Protein AF-A0A3S1AMK3-F1 (afdb_monomer)

Mean predicted aligned error: 5.39 Å

Nearest PDB structures (foldseek):
  8qkd-assembly1_A  TM=2.767E-01  e=1.322E+00  synthetic construct
  6w6l-assembly1_4  TM=2.967E-01  e=3.606E+00  Homo sapiens

Solvent-accessible surface area (backbone atoms only — not comparable to full-atom values): 10413 Å² total; per-residue (Å²): 133,90,82,75,78,78,47,74,67,58,44,49,55,50,29,53,52,37,16,52,28,32,11,54,27,31,19,52,40,41,48,51,52,51,53,52,50,46,47,32,76,74,76,47,89,59,92,62,52,60,58,50,52,12,43,50,41,7,44,45,40,16,47,38,46,30,74,60,41,54,81,78,46,81,74,33,70,53,42,26,56,23,26,22,54,12,27,35,50,25,45,59,48,47,53,54,51,51,50,51,47,53,61,76,47,62,90,62,87,52,64,68,61,52,50,51,51,46,34,50,50,19,22,53,36,14,33,46,27,20,47,36,39,29,65,59,38,58,79,79,33,68,77,31,71,55,46,20,60,43,27,13,55,20,28,16,54,24,41,51,42,45,51,58,37,54,74,73,46,63,94,53,99,42,73,64,36,53,51,44,41,43,51,27,15,34,50,22,13,36,51,28,15,46,51,44,21,51,50,50,47,49,42,58,50,58,49,61,75,78,111

Structure (mmCIF, N/CA/C/O backbone):
data_AF-A0A3S1AMK3-F1
#
_entry.id   AF-A0A3S1AMK3-F1
#
loop_
_atom_site.group_PDB
_atom_site.id
_atom_site.type_symbol
_atom_site.label_atom_id
_atom_site.label_alt_id
_atom_site.label_comp_id
_atom_site.label_asym_id
_atom_site.label_entity_id
_atom_site.label_seq_id
_atom_site.pdbx_PDB_ins_code
_atom_site.Cartn_x
_atom_site.Cartn_y
_atom_site.Cartn_z
_atom_site.occupancy
_atom_site.B_iso_or_equiv
_atom_site.auth_seq_id
_atom_site.auth_comp_id
_atom_site.auth_asym_id
_atom_site.auth_atom_id
_atom_site.pdbx_PDB_model_num
ATOM 1 N N . MET A 1 1 ? -18.281 -9.138 28.492 1.00 40.88 1 MET A N 1
ATOM 2 C CA . MET A 1 1 ? -16.824 -8.992 28.229 1.00 40.88 1 MET A CA 1
ATOM 3 C C . MET A 1 1 ? -16.406 -7.535 28.431 1.00 40.88 1 MET A C 1
ATOM 5 O O . MET A 1 1 ? -16.869 -6.678 27.689 1.00 40.88 1 MET A O 1
ATOM 9 N N . LYS A 1 2 ? -15.577 -7.232 29.445 1.00 38.22 2 LYS A N 1
ATOM 10 C CA . LYS A 1 2 ? -15.099 -5.865 29.751 1.00 38.22 2 LYS A CA 1
ATOM 11 C C . LYS A 1 2 ? -14.175 -5.353 28.632 1.00 38.22 2 LYS A C 1
ATOM 13 O O . LYS A 1 2 ? -13.071 -5.864 28.450 1.00 38.22 2 LYS A O 1
ATOM 18 N N . ARG A 1 3 ? -14.628 -4.347 27.876 1.00 45.88 3 ARG A N 1
ATOM 19 C CA . ARG A 1 3 ? -13.884 -3.718 26.771 1.00 45.88 3 ARG A CA 1
ATOM 20 C C . ARG A 1 3 ? -12.810 -2.773 27.334 1.00 45.88 3 ARG A C 1
ATOM 22 O O . ARG A 1 3 ? -13.119 -1.678 27.785 1.00 45.88 3 ARG A O 1
ATOM 29 N N . ARG A 1 4 ? -11.536 -3.189 27.324 1.00 47.41 4 ARG A N 1
ATOM 30 C CA . ARG A 1 4 ? -10.397 -2.341 27.740 1.00 47.41 4 ARG A CA 1
ATOM 31 C C . ARG A 1 4 ? -10.242 -1.122 26.804 1.00 47.41 4 ARG A C 1
ATOM 33 O O . ARG A 1 4 ? -10.181 -1.279 25.574 1.00 47.41 4 ARG A O 1
ATOM 40 N N . ARG A 1 5 ? -10.124 0.082 27.391 1.00 54.53 5 ARG A N 1
ATOM 41 C CA . ARG A 1 5 ? -9.583 1.299 26.742 1.00 54.53 5 ARG A CA 1
ATOM 42 C C . ARG A 1 5 ? -8.260 0.930 26.058 1.00 54.53 5 ARG A C 1
ATOM 44 O O . ARG A 1 5 ? -7.451 0.209 26.641 1.00 54.53 5 ARG A O 1
ATOM 51 N N . ILE A 1 6 ? -8.043 1.371 24.818 1.00 60.44 6 ILE A N 1
ATOM 52 C CA . ILE A 1 6 ? -6.736 1.192 24.165 1.00 60.44 6 ILE A CA 1
ATOM 53 C C . ILE A 1 6 ? -5.771 2.108 24.919 1.00 60.44 6 ILE A C 1
ATOM 55 O O . ILE A 1 6 ? -5.876 3.326 24.809 1.00 60.44 6 ILE A O 1
ATOM 59 N N . SER A 1 7 ? -4.884 1.536 25.733 1.00 70.50 7 SER A N 1
ATOM 60 C CA . SER A 1 7 ? -3.790 2.292 26.342 1.00 70.50 7 SER A CA 1
ATOM 61 C C . SER A 1 7 ? -2.885 2.871 25.250 1.00 70.50 7 SER A C 1
ATOM 63 O O . SER A 1 7 ? -2.865 2.374 24.118 1.00 70.50 7 SER A O 1
ATOM 65 N N . HIS A 1 8 ? -2.110 3.908 25.573 1.00 66.38 8 HIS A N 1
ATOM 66 C CA . HIS A 1 8 ? -1.117 4.458 24.641 1.00 66.38 8 HIS A CA 1
ATOM 67 C C . HIS A 1 8 ? -0.202 3.359 24.073 1.00 66.38 8 HIS A C 1
ATOM 69 O O . HIS A 1 8 ? -0.045 3.269 22.859 1.00 66.38 8 HIS A O 1
ATOM 75 N N . TRP A 1 9 ? 0.245 2.432 24.923 1.00 67.94 9 TRP A N 1
ATOM 76 C CA . TRP A 1 9 ? 1.028 1.253 24.542 1.00 67.94 9 TRP A CA 1
ATOM 77 C C . TRP A 1 9 ? 0.342 0.350 23.508 1.00 67.94 9 TRP A C 1
ATOM 79 O O . TRP A 1 9 ? 0.949 -0.029 22.513 1.00 67.94 9 TRP A O 1
ATOM 89 N N . ASN A 1 10 ? -0.952 0.067 23.671 1.00 84.31 10 ASN A N 1
ATOM 90 C CA . ASN A 1 10 ? -1.692 -0.752 22.704 1.00 84.31 10 ASN A CA 1
ATOM 91 C C . ASN A 1 10 ? -1.909 -0.038 21.360 1.00 84.31 10 ASN A C 1
ATOM 93 O O . ASN A 1 10 ? -2.110 -0.704 20.346 1.00 84.31 10 ASN A O 1
ATOM 97 N N . SER A 1 11 ? -1.894 1.298 21.353 1.00 88.00 11 SER A N 1
ATOM 98 C CA . SER A 1 11 ? -2.007 2.100 20.128 1.00 88.00 11 SER A CA 1
ATOM 99 C C . SER A 1 11 ? -0.710 2.062 19.322 1.00 88.00 11 SER A C 1
ATOM 101 O O . SER A 1 11 ? -0.762 1.895 18.109 1.00 88.00 11 SER A O 1
ATOM 103 N N . LEU A 1 12 ? 0.434 2.176 20.004 1.00 89.25 12 LEU A N 1
ATOM 104 C CA . LEU A 1 12 ? 1.756 2.109 19.379 1.00 89.25 12 LEU A CA 1
ATOM 105 C C . LEU A 1 12 ? 2.024 0.719 18.799 1.00 89.25 12 LEU A C 1
ATOM 107 O O . LEU A 1 12 ? 2.337 0.609 17.623 1.00 89.25 12 LEU A O 1
ATOM 111 N N . ILE A 1 13 ? 1.756 -0.344 19.563 1.00 92.44 13 ILE A N 1
ATOM 112 C CA . ILE A 1 13 ? 1.922 -1.727 19.082 1.00 92.44 13 ILE A CA 1
ATOM 113 C C . ILE A 1 13 ? 1.028 -2.014 17.866 1.00 92.44 13 ILE A C 1
ATOM 115 O O . ILE A 1 13 ? 1.421 -2.741 16.956 1.00 92.44 13 ILE A O 1
ATOM 119 N N . LEU A 1 14 ? -0.198 -1.476 17.849 1.00 93.50 14 LEU A N 1
ATOM 120 C CA . LEU A 1 14 ? -1.087 -1.595 16.693 1.00 93.50 14 LEU A CA 1
ATOM 121 C C . LEU A 1 14 ? -0.493 -0.886 15.472 1.00 93.50 14 LEU A C 1
ATOM 123 O O . LEU A 1 14 ? -0.446 -1.478 14.396 1.00 93.50 14 LEU A O 1
ATOM 127 N N . TRP A 1 15 ? -0.039 0.353 15.651 1.00 96.19 15 TRP A N 1
ATOM 128 C CA . TRP A 1 15 ? 0.575 1.139 14.589 1.00 96.19 15 TRP A CA 1
ATOM 129 C C . TRP A 1 15 ? 1.817 0.446 14.019 1.00 96.19 15 TRP A C 1
ATOM 131 O O . TRP A 1 15 ? 1.866 0.192 12.822 1.00 96.19 15 TRP A O 1
ATOM 141 N N . GLU A 1 16 ? 2.761 0.035 14.866 1.00 96.50 16 GLU A N 1
ATOM 142 C CA . GLU A 1 16 ? 3.989 -0.655 14.450 1.00 96.50 16 GLU A CA 1
ATOM 143 C C . GLU A 1 16 ? 3.689 -1.940 13.677 1.00 96.50 16 GLU A C 1
ATOM 145 O O . GLU A 1 16 ? 4.249 -2.175 12.608 1.00 96.50 16 GLU A O 1
ATOM 150 N N . ARG A 1 17 ? 2.759 -2.768 14.170 1.00 96.94 17 ARG A N 1
ATOM 151 C CA . ARG A 1 17 ? 2.359 -4.002 13.476 1.00 96.94 17 ARG A CA 1
ATOM 152 C C . ARG A 1 17 ? 1.717 -3.724 12.128 1.00 96.94 17 ARG A C 1
ATOM 154 O O . ARG A 1 17 ? 1.924 -4.495 11.196 1.00 96.94 17 ARG A O 1
ATOM 161 N N . TRP A 1 18 ? 0.931 -2.657 12.032 1.00 97.38 18 TRP A N 1
ATOM 162 C CA . TRP A 1 18 ? 0.303 -2.244 10.785 1.00 97.38 18 TRP A CA 1
ATOM 163 C C . TRP A 1 18 ? 1.335 -1.760 9.762 1.00 97.38 18 TRP A C 1
ATOM 165 O O . TRP A 1 18 ? 1.283 -2.170 8.600 1.00 97.38 18 TRP A O 1
ATOM 175 N N . VAL A 1 19 ? 2.300 -0.950 10.205 1.00 98.31 19 VAL A N 1
ATOM 176 C CA . VAL A 1 19 ? 3.435 -0.497 9.391 1.00 98.31 19 VAL A CA 1
ATOM 177 C C . VAL A 1 19 ? 4.224 -1.701 8.894 1.00 98.31 19 VAL A C 1
ATOM 179 O O . VAL A 1 19 ? 4.347 -1.874 7.689 1.00 98.31 19 VAL A O 1
ATOM 182 N N . LEU A 1 20 ? 4.664 -2.585 9.794 1.00 97.75 20 LEU A N 1
ATOM 183 C CA . LEU A 1 20 ? 5.444 -3.774 9.439 1.00 97.75 20 LEU A CA 1
ATOM 184 C C . LEU A 1 20 ? 4.703 -4.686 8.457 1.00 97.75 20 LEU A C 1
ATOM 186 O O . LEU A 1 20 ? 5.285 -5.115 7.464 1.00 97.75 20 LEU A O 1
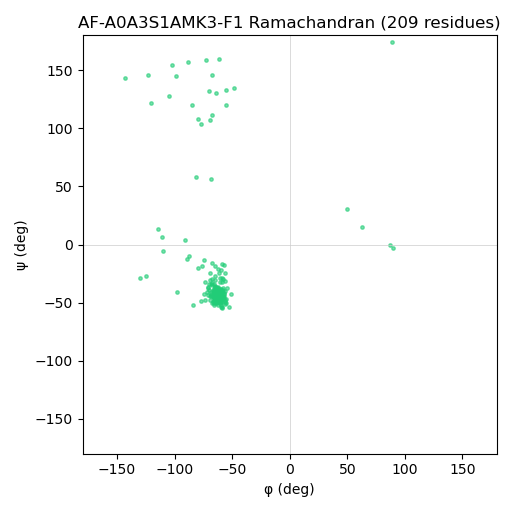ATOM 190 N N . ALA A 1 21 ? 3.418 -4.955 8.699 1.00 97.56 21 ALA A N 1
ATOM 191 C CA . ALA A 1 21 ? 2.604 -5.761 7.793 1.00 97.56 21 ALA A CA 1
ATOM 192 C C . ALA A 1 21 ? 2.525 -5.135 6.391 1.00 97.56 21 ALA A C 1
ATOM 194 O O . ALA A 1 21 ? 2.692 -5.831 5.391 1.00 97.56 21 ALA A O 1
ATOM 195 N N . THR A 1 22 ? 2.321 -3.817 6.318 1.00 98.12 22 THR A N 1
ATOM 196 C CA . THR A 1 22 ? 2.230 -3.084 5.048 1.00 98.12 22 THR A CA 1
ATOM 197 C C . THR A 1 22 ? 3.585 -3.010 4.337 1.00 98.12 22 THR A C 1
ATOM 199 O O . THR A 1 22 ? 3.643 -3.195 3.122 1.00 98.12 22 THR A O 1
ATOM 202 N N . SER A 1 23 ? 4.684 -2.816 5.072 1.00 98.00 23 SER A N 1
ATOM 203 C CA . SER A 1 23 ? 6.058 -2.837 4.553 1.00 98.00 23 SER A CA 1
ATOM 204 C C . SER A 1 23 ? 6.433 -4.185 3.953 1.00 98.00 23 SER A C 1
ATOM 206 O O . SER A 1 23 ? 6.933 -4.225 2.833 1.00 98.00 23 SER A O 1
ATOM 208 N N . ILE A 1 24 ? 6.159 -5.287 4.658 1.00 97.88 24 ILE A N 1
ATOM 209 C CA . ILE A 1 24 ? 6.459 -6.640 4.168 1.00 97.88 24 ILE A CA 1
ATOM 210 C C . ILE A 1 24 ? 5.645 -6.936 2.907 1.00 97.88 24 ILE A C 1
ATOM 212 O O . ILE A 1 24 ? 6.207 -7.381 1.909 1.00 97.88 24 ILE A O 1
ATOM 216 N N . ALA A 1 25 ? 4.343 -6.637 2.924 1.00 97.75 25 ALA A N 1
ATOM 217 C CA . ALA A 1 25 ? 3.489 -6.823 1.756 1.00 97.75 25 ALA A CA 1
ATOM 218 C C . ALA A 1 25 ? 3.974 -6.007 0.549 1.00 97.75 25 ALA A C 1
ATOM 220 O O . ALA A 1 25 ? 4.074 -6.539 -0.552 1.00 97.75 25 ALA A O 1
ATOM 221 N N . SER A 1 26 ? 4.325 -4.737 0.759 1.00 97.19 26 SER A N 1
ATOM 222 C CA . SER A 1 26 ? 4.797 -3.850 -0.313 1.00 97.19 26 SER A CA 1
ATOM 223 C C . SER A 1 26 ? 6.143 -4.295 -0.881 1.00 97.19 26 SER A C 1
ATOM 225 O O . SER A 1 26 ? 6.332 -4.263 -2.093 1.00 97.19 26 SER A O 1
ATOM 227 N N . LEU A 1 27 ? 7.059 -4.770 -0.031 1.00 97.06 27 LEU A N 1
ATOM 228 C CA . LEU A 1 27 ? 8.322 -5.367 -0.465 1.00 97.06 27 LEU A CA 1
ATOM 229 C C . LEU A 1 27 ? 8.076 -6.585 -1.358 1.00 97.06 27 LEU A C 1
ATOM 231 O O . LEU A 1 27 ? 8.642 -6.663 -2.446 1.00 97.06 27 LEU A O 1
ATOM 235 N N . MET A 1 28 ? 7.219 -7.513 -0.925 1.00 97.50 28 MET A N 1
ATOM 236 C CA . MET A 1 28 ? 6.887 -8.707 -1.708 1.00 97.50 28 MET A CA 1
ATOM 237 C C . MET A 1 28 ? 6.233 -8.340 -3.042 1.00 97.50 28 MET A C 1
ATOM 239 O O . MET A 1 28 ? 6.631 -8.860 -4.082 1.00 97.50 28 MET A O 1
ATOM 243 N N . ASN A 1 29 ? 5.276 -7.412 -3.025 1.00 96.50 29 ASN A N 1
ATOM 244 C CA . ASN A 1 29 ? 4.576 -6.967 -4.225 1.00 96.50 29 ASN A CA 1
ATOM 245 C C . ASN A 1 29 ? 5.523 -6.282 -5.214 1.00 96.50 29 ASN A C 1
ATOM 247 O O . ASN A 1 29 ? 5.500 -6.632 -6.391 1.00 96.50 29 ASN A O 1
ATOM 251 N N . LEU A 1 30 ? 6.411 -5.388 -4.763 1.00 94.62 30 LEU A N 1
ATOM 252 C CA . LEU A 1 30 ? 7.400 -4.786 -5.662 1.00 94.62 30 LEU A CA 1
ATOM 253 C C . LEU A 1 30 ? 8.399 -5.809 -6.197 1.00 94.62 30 LEU A C 1
ATOM 255 O O . LEU A 1 30 ? 8.735 -5.744 -7.373 1.00 94.62 30 LEU A O 1
ATOM 259 N N . ALA A 1 31 ? 8.837 -6.779 -5.393 1.00 95.00 31 ALA A N 1
ATOM 260 C CA . ALA A 1 31 ? 9.696 -7.849 -5.892 1.00 95.00 31 ALA A CA 1
ATOM 261 C C . ALA A 1 31 ? 9.011 -8.642 -7.020 1.00 95.00 31 ALA A C 1
ATOM 263 O O . ALA A 1 31 ? 9.627 -8.892 -8.057 1.00 95.00 31 ALA A O 1
ATOM 264 N N . ILE A 1 32 ? 7.726 -8.978 -6.855 1.00 95.25 32 ILE A N 1
ATOM 265 C CA . ILE A 1 32 ? 6.923 -9.655 -7.882 1.00 95.25 32 ILE A CA 1
ATOM 266 C C . ILE A 1 32 ? 6.798 -8.778 -9.133 1.00 95.25 32 ILE A C 1
ATOM 268 O O . ILE A 1 32 ? 7.076 -9.254 -10.231 1.00 95.25 32 ILE A O 1
ATOM 272 N N . VAL A 1 33 ? 6.428 -7.503 -8.979 1.00 93.06 33 VAL A N 1
ATOM 273 C CA . VAL A 1 33 ? 6.284 -6.555 -10.097 1.00 93.06 33 VAL A CA 1
ATOM 274 C C . VAL A 1 33 ? 7.598 -6.402 -10.863 1.00 93.06 33 VAL A C 1
ATOM 276 O O . VAL A 1 33 ? 7.584 -6.471 -12.089 1.00 93.06 33 VAL A O 1
ATOM 279 N N . THR A 1 34 ? 8.735 -6.273 -10.175 1.00 92.25 34 THR A N 1
ATOM 280 C CA . THR A 1 34 ? 10.057 -6.171 -10.811 1.00 92.25 34 THR A CA 1
ATOM 281 C C . THR A 1 34 ? 10.405 -7.435 -11.593 1.00 92.25 34 THR A C 1
ATOM 283 O O . THR A 1 34 ? 10.822 -7.346 -12.746 1.00 92.25 34 THR A O 1
ATOM 286 N N . VAL A 1 35 ? 10.209 -8.625 -11.013 1.00 93.19 35 VAL A N 1
ATOM 287 C CA . VAL A 1 35 ? 10.486 -9.895 -11.709 1.00 93.19 35 VAL A CA 1
ATOM 288 C C . VAL A 1 35 ? 9.597 -10.042 -12.942 1.00 93.19 35 VAL A C 1
ATOM 290 O O . VAL A 1 35 ? 10.095 -10.354 -14.022 1.00 93.19 35 VAL A O 1
ATOM 293 N N . VAL A 1 36 ? 8.298 -9.776 -12.805 1.00 92.31 36 VAL A N 1
ATOM 294 C CA . VAL A 1 36 ? 7.338 -9.835 -13.913 1.00 92.31 36 VAL A CA 1
ATOM 295 C C . VAL A 1 36 ? 7.687 -8.814 -15.000 1.00 92.31 36 VAL A C 1
ATOM 297 O O . VAL A 1 36 ? 7.652 -9.158 -16.179 1.00 92.31 36 VAL A O 1
ATOM 300 N N . GLY A 1 37 ? 8.099 -7.601 -14.625 1.00 89.88 37 GLY A N 1
ATOM 301 C CA . GLY A 1 37 ? 8.564 -6.571 -15.556 1.00 89.88 37 GLY A CA 1
ATOM 302 C C . GLY A 1 37 ? 9.788 -7.009 -16.364 1.00 89.88 37 GLY A C 1
ATOM 303 O O . GLY A 1 37 ? 9.789 -6.881 -17.586 1.00 89.88 37 GLY A O 1
ATOM 304 N N . ILE A 1 38 ? 10.786 -7.614 -15.709 1.00 90.12 38 ILE A N 1
ATOM 305 C CA . ILE A 1 38 ? 11.985 -8.157 -16.375 1.00 90.12 38 ILE A CA 1
ATOM 306 C C . ILE A 1 38 ? 11.633 -9.325 -17.307 1.00 90.12 38 ILE A C 1
ATOM 308 O O . ILE A 1 38 ? 12.252 -9.493 -18.355 1.00 90.12 38 ILE A O 1
ATOM 312 N N . VAL A 1 39 ? 10.664 -10.165 -16.940 1.00 91.81 39 VAL A N 1
ATOM 313 C CA . VAL A 1 39 ? 10.201 -11.245 -17.822 1.00 91.81 39 VAL A CA 1
ATOM 314 C C . VAL A 1 39 ? 9.517 -10.654 -19.053 1.00 91.81 39 VAL A C 1
ATOM 316 O O . VAL A 1 39 ? 9.901 -10.999 -20.170 1.00 91.81 39 VAL A O 1
ATOM 319 N N . ILE A 1 40 ? 8.576 -9.719 -18.869 1.00 90.69 40 ILE A N 1
ATOM 320 C CA . ILE A 1 40 ? 7.875 -9.045 -19.973 1.00 90.69 40 ILE A CA 1
ATOM 321 C C . ILE A 1 40 ? 8.860 -8.359 -20.922 1.00 90.69 40 ILE A C 1
ATOM 323 O O . ILE A 1 40 ? 8.693 -8.469 -22.135 1.00 90.69 40 ILE A O 1
ATOM 327 N N . SER A 1 41 ? 9.900 -7.690 -20.413 1.00 88.62 41 SER A N 1
ATOM 328 C CA . SER A 1 41 ? 10.875 -7.002 -21.271 1.00 88.62 41 SER A CA 1
ATOM 329 C C . SER A 1 41 ? 11.687 -7.954 -22.159 1.00 88.62 41 SER A C 1
ATOM 331 O O . SER A 1 41 ? 12.245 -7.522 -23.164 1.00 88.62 41 SER A O 1
ATOM 333 N N . ARG A 1 42 ? 11.723 -9.254 -21.831 1.00 90.25 42 ARG A N 1
ATOM 334 C CA . ARG A 1 42 ? 12.438 -10.291 -22.594 1.00 90.25 42 ARG A CA 1
ATOM 335 C C . ARG A 1 42 ? 11.545 -11.081 -23.540 1.00 90.25 42 ARG A C 1
ATOM 337 O O . ARG A 1 42 ? 11.985 -11.412 -24.635 1.00 90.25 42 ARG A O 1
ATOM 344 N N . VAL A 1 43 ? 10.336 -11.437 -23.104 1.00 92.06 43 VAL A N 1
ATOM 345 C CA . VAL A 1 43 ? 9.447 -12.352 -23.852 1.00 92.06 43 VAL A CA 1
ATOM 346 C C . VAL A 1 43 ? 8.217 -11.664 -24.445 1.00 92.06 43 VAL A C 1
ATOM 348 O O . VAL A 1 43 ? 7.468 -12.291 -25.189 1.00 92.06 43 VAL A O 1
ATOM 351 N N . GLY A 1 44 ? 8.009 -10.380 -24.144 1.00 89.12 44 GLY A N 1
ATOM 352 C CA . GLY A 1 44 ? 6.826 -9.621 -24.534 1.00 89.12 44 GLY A CA 1
ATOM 353 C C . GLY A 1 44 ? 5.685 -9.712 -23.517 1.00 89.12 44 GLY A C 1
ATOM 354 O O . GLY A 1 44 ? 5.746 -10.426 -22.514 1.00 89.12 44 GLY A O 1
ATOM 355 N N . TYR A 1 45 ? 4.627 -8.939 -23.766 1.00 88.19 45 TYR A N 1
ATOM 356 C CA . TYR A 1 45 ? 3.447 -8.901 -22.904 1.00 88.19 45 TYR A CA 1
ATOM 357 C C . TYR A 1 45 ? 2.644 -10.204 -22.985 1.00 88.19 45 TYR A C 1
ATOM 359 O O . TYR A 1 45 ? 2.296 -10.665 -24.071 1.00 88.19 45 TYR A O 1
ATOM 367 N N . ILE A 1 46 ? 2.282 -10.746 -21.820 1.00 88.81 46 ILE A N 1
ATOM 368 C CA . ILE A 1 46 ? 1.419 -11.923 -21.694 1.00 88.81 46 ILE A CA 1
ATOM 369 C C . ILE A 1 46 ? 0.031 -11.469 -21.238 1.00 88.81 46 ILE A C 1
ATOM 371 O O . ILE A 1 46 ? -0.109 -10.760 -20.231 1.00 88.81 46 ILE A O 1
ATOM 375 N N . GLN A 1 47 ? -1.007 -11.892 -21.963 1.00 88.69 47 GLN A N 1
ATOM 376 C CA . GLN A 1 47 ? -2.393 -11.576 -21.623 1.00 88.69 47 GLN A CA 1
ATOM 377 C C . GLN A 1 47 ? -2.716 -12.022 -20.188 1.00 88.69 47 GLN A C 1
ATOM 379 O O . GLN A 1 47 ? -2.397 -13.134 -19.778 1.00 88.69 47 GLN A O 1
ATOM 384 N N . GLY A 1 48 ? -3.347 -11.136 -19.414 1.00 87.00 48 GLY A N 1
ATOM 385 C CA . GLY A 1 48 ? -3.717 -11.402 -18.020 1.00 87.00 48 GLY A CA 1
ATOM 386 C C . GLY A 1 48 ? -2.657 -11.028 -16.980 1.00 87.00 48 GLY A C 1
ATOM 387 O O . GLY A 1 48 ? -2.948 -11.099 -15.787 1.00 87.00 48 GLY A O 1
ATOM 388 N N . THR A 1 49 ? -1.472 -10.550 -17.382 1.00 89.25 49 THR A N 1
ATOM 389 C CA . THR A 1 49 ? -0.409 -10.186 -16.423 1.00 89.25 49 THR A CA 1
ATOM 390 C C . THR A 1 49 ? -0.862 -9.140 -15.399 1.00 89.25 49 THR A C 1
ATOM 392 O O . THR A 1 49 ? -0.616 -9.296 -14.208 1.00 89.25 49 THR A O 1
ATOM 395 N N . PHE A 1 50 ? -1.592 -8.106 -15.821 1.00 86.50 50 PHE A N 1
ATOM 396 C CA . PHE A 1 50 ? -2.084 -7.076 -14.897 1.00 86.50 50 PHE A CA 1
ATOM 397 C C . PHE A 1 50 ? -3.155 -7.593 -13.936 1.00 86.50 50 PHE A C 1
ATOM 399 O O . PHE A 1 50 ? -3.188 -7.194 -12.775 1.00 86.50 50 PHE A O 1
ATOM 406 N N . THR A 1 51 ? -3.995 -8.525 -14.390 1.00 91.62 51 THR A N 1
ATOM 407 C CA . THR A 1 51 ? -4.968 -9.202 -13.528 1.00 91.62 51 THR A CA 1
ATOM 408 C C . THR A 1 51 ? -4.256 -10.039 -12.471 1.00 91.62 51 THR A C 1
ATOM 410 O O . THR A 1 51 ? -4.636 -9.995 -11.305 1.00 91.62 51 THR A O 1
ATOM 413 N N . LEU A 1 52 ? -3.191 -10.749 -12.856 1.00 92.56 52 LEU A N 1
ATOM 414 C CA . LEU A 1 52 ? -2.361 -11.507 -11.925 1.00 92.56 52 LEU A CA 1
ATOM 415 C C . LEU A 1 52 ? -1.679 -10.587 -10.904 1.00 92.56 52 LEU A C 1
ATOM 417 O O . LEU A 1 52 ? -1.760 -10.859 -9.710 1.00 92.56 52 LEU A O 1
ATOM 421 N N . LEU A 1 53 ? -1.050 -9.495 -11.351 1.00 93.62 53 LEU A N 1
ATOM 422 C CA . LEU A 1 53 ? -0.380 -8.538 -10.464 1.00 93.62 53 LEU A CA 1
ATOM 423 C C . LEU A 1 53 ? -1.355 -7.905 -9.468 1.00 93.62 53 LEU A C 1
ATOM 425 O O . LEU A 1 53 ? -1.075 -7.914 -8.273 1.00 93.62 53 LEU A O 1
ATOM 429 N N . GLY A 1 54 ? -2.528 -7.456 -9.922 1.00 94.00 54 GLY A N 1
ATOM 430 C CA . GLY A 1 54 ? -3.544 -6.905 -9.022 1.00 94.00 54 GLY A CA 1
ATOM 431 C C . GLY A 1 54 ? -4.153 -7.929 -8.074 1.00 94.00 54 GLY A C 1
ATOM 432 O O . GLY A 1 54 ? -4.418 -7.618 -6.913 1.00 94.00 54 GLY A O 1
ATOM 433 N N . ALA A 1 55 ? -4.321 -9.177 -8.514 1.00 96.44 55 ALA A N 1
ATOM 434 C CA . ALA A 1 55 ? -4.779 -10.238 -7.627 1.00 96.44 55 ALA A CA 1
ATOM 435 C C . ALA A 1 55 ? -3.753 -10.533 -6.523 1.00 96.44 55 ALA A C 1
ATOM 437 O O . ALA A 1 55 ? -4.109 -10.585 -5.344 1.00 96.44 55 ALA A O 1
ATOM 438 N N . LEU A 1 56 ? -2.481 -10.698 -6.900 1.00 96.69 56 LEU A N 1
ATOM 439 C CA . LEU A 1 56 ? -1.392 -10.961 -5.962 1.00 96.69 56 LEU A CA 1
ATOM 440 C C . LEU A 1 56 ? -1.211 -9.800 -4.991 1.00 96.69 56 LEU A C 1
ATOM 442 O O . LEU A 1 56 ? -1.168 -10.029 -3.783 1.00 96.69 56 LEU A O 1
ATOM 446 N N . GLU A 1 57 ? -1.184 -8.567 -5.494 1.00 96.12 57 GLU A N 1
ATOM 447 C CA . GLU A 1 57 ? -1.027 -7.381 -4.663 1.00 96.12 57 GLU A CA 1
ATOM 448 C C . GLU A 1 57 ? -2.142 -7.280 -3.625 1.00 96.12 57 GLU A C 1
ATOM 450 O O . GLU A 1 57 ? -1.868 -7.147 -2.428 1.00 96.12 57 GLU A O 1
ATOM 455 N N . GLY A 1 58 ? -3.393 -7.413 -4.066 1.00 96.75 58 GLY A N 1
ATOM 456 C CA . GLY A 1 58 ? -4.551 -7.333 -3.192 1.00 96.75 58 GLY A CA 1
ATOM 457 C C . GLY A 1 58 ? -4.617 -8.458 -2.156 1.00 96.75 58 GLY A C 1
ATOM 458 O O . GLY A 1 58 ? -4.951 -8.197 -0.998 1.00 96.75 58 GLY A O 1
ATOM 459 N N . ILE A 1 59 ? -4.254 -9.693 -2.524 1.00 97.62 59 ILE A N 1
ATOM 460 C CA . ILE A 1 59 ? -4.211 -10.831 -1.591 1.00 97.62 59 ILE A CA 1
ATOM 461 C C . ILE A 1 59 ? -3.085 -10.657 -0.575 1.00 97.62 59 ILE A C 1
ATOM 463 O O . ILE A 1 59 ? -3.331 -10.821 0.620 1.00 97.62 59 ILE A O 1
ATOM 467 N N . ILE A 1 60 ? -1.870 -10.322 -1.013 1.00 98.12 60 ILE A N 1
ATOM 468 C CA . ILE A 1 60 ? -0.699 -10.181 -0.137 1.00 98.12 60 ILE A CA 1
ATOM 469 C C . ILE A 1 60 ? -0.917 -9.018 0.836 1.00 98.12 60 ILE A C 1
ATOM 471 O O . ILE A 1 60 ? -0.815 -9.204 2.052 1.00 98.12 60 ILE A O 1
ATOM 475 N N . LEU A 1 61 ? -1.299 -7.844 0.324 1.00 97.62 61 LEU A N 1
ATOM 476 C CA . LEU A 1 61 ? -1.562 -6.659 1.140 1.00 97.62 61 LEU A CA 1
ATOM 477 C C . LEU A 1 61 ? -2.761 -6.869 2.067 1.00 97.62 61 LEU A C 1
ATOM 479 O O . LEU A 1 61 ? -2.667 -6.624 3.272 1.00 97.62 61 LEU A O 1
ATOM 483 N N . GLY A 1 62 ? -3.870 -7.376 1.526 1.00 97.00 62 GLY A N 1
ATOM 484 C CA . GLY A 1 62 ? -5.090 -7.636 2.280 1.00 97.00 62 GLY A CA 1
ATOM 485 C C . GLY A 1 62 ? -4.874 -8.653 3.397 1.00 97.00 62 GLY A C 1
ATOM 486 O O . GLY A 1 62 ? -5.331 -8.431 4.517 1.00 97.00 62 GLY A O 1
ATOM 487 N N . SER A 1 63 ? -4.132 -9.731 3.134 1.00 97.50 63 SER A N 1
ATOM 488 C CA . SER A 1 63 ? -3.821 -10.765 4.129 1.00 97.50 63 SER A CA 1
ATOM 489 C C . SER A 1 63 ? -2.890 -10.245 5.220 1.00 97.50 63 SER A C 1
ATOM 491 O O . SER A 1 63 ? -3.153 -10.469 6.403 1.00 97.50 63 SER A O 1
ATOM 493 N N . ALA A 1 64 ? -1.839 -9.503 4.854 1.00 96.88 64 ALA A N 1
ATOM 494 C CA . ALA A 1 64 ? -0.919 -8.906 5.819 1.00 96.88 64 ALA A CA 1
ATOM 495 C C . ALA A 1 64 ? -1.653 -7.944 6.770 1.00 96.88 64 ALA A C 1
ATOM 497 O O . ALA A 1 64 ? -1.527 -8.045 7.992 1.00 96.88 64 ALA A O 1
ATOM 498 N N . GLN A 1 65 ? -2.495 -7.067 6.222 1.00 96.44 65 GLN A N 1
ATOM 499 C CA . GLN A 1 65 ? -3.322 -6.143 7.000 1.00 96.44 65 GLN A CA 1
ATOM 500 C C . GLN A 1 65 ? -4.376 -6.873 7.845 1.00 96.44 65 GLN A C 1
ATOM 502 O O . GLN A 1 65 ? -4.598 -6.534 9.013 1.00 96.44 65 GLN A O 1
ATOM 507 N N . TRP A 1 66 ? -4.995 -7.921 7.301 1.00 96.38 66 TRP A N 1
ATOM 508 C CA . TRP A 1 66 ? -5.978 -8.740 8.005 1.00 96.38 66 TRP A CA 1
ATOM 509 C C . TRP A 1 66 ? -5.411 -9.393 9.272 1.00 96.38 66 TRP A C 1
ATOM 511 O O . TRP A 1 66 ? -6.095 -9.420 10.299 1.00 96.38 66 TRP A O 1
ATOM 521 N N . LEU A 1 67 ? -4.154 -9.855 9.260 1.00 94.56 67 LEU A N 1
ATOM 522 C CA . LEU A 1 67 ? -3.507 -10.445 10.443 1.00 94.56 67 LEU A CA 1
ATOM 523 C C . LEU A 1 67 ? -3.507 -9.502 11.653 1.00 94.56 67 LEU A C 1
ATOM 525 O O . LEU A 1 67 ? -3.587 -9.972 12.799 1.00 94.56 67 LEU A O 1
ATOM 529 N N . VAL A 1 68 ? -3.448 -8.194 11.390 1.00 94.50 68 VAL A N 1
ATOM 530 C CA . VAL A 1 68 ? -3.535 -7.126 12.387 1.00 94.50 68 VAL A CA 1
ATOM 531 C C . VAL A 1 68 ? -5.001 -6.811 12.704 1.00 94.50 68 VAL A C 1
ATOM 533 O O . VAL A 1 68 ? -5.399 -6.867 13.871 1.00 94.50 68 VAL A O 1
ATOM 536 N N . LEU A 1 69 ? -5.827 -6.554 11.684 1.00 92.25 69 LEU A N 1
ATOM 537 C CA . LEU A 1 69 ? -7.226 -6.121 11.826 1.00 92.25 69 LEU A CA 1
ATOM 538 C C . LEU A 1 69 ? -8.151 -7.152 12.473 1.00 92.25 69 LEU A C 1
ATOM 540 O O . LEU A 1 69 ? -9.084 -6.765 13.178 1.00 92.25 69 LEU A O 1
ATOM 544 N N . ARG A 1 70 ? -7.891 -8.454 12.304 1.00 91.38 70 ARG A N 1
ATOM 545 C CA . ARG A 1 70 ? -8.737 -9.536 12.844 1.00 91.38 70 ARG A CA 1
ATOM 546 C C . ARG A 1 70 ? -8.943 -9.490 14.356 1.00 91.38 70 ARG A C 1
ATOM 548 O O . ARG A 1 70 ? -9.859 -10.124 14.863 1.00 91.38 70 ARG A O 1
ATOM 555 N N . ARG A 1 71 ? -8.095 -8.754 15.079 1.00 87.94 71 ARG A N 1
ATOM 556 C CA . ARG A 1 71 ? -8.195 -8.563 16.534 1.00 87.94 71 ARG A CA 1
ATOM 557 C C . ARG A 1 71 ? -9.090 -7.382 16.940 1.00 87.94 71 ARG A C 1
ATOM 559 O O . ARG A 1 71 ? -9.361 -7.237 18.129 1.00 87.94 71 ARG A O 1
ATOM 566 N N . TYR A 1 72 ? -9.515 -6.539 15.995 1.00 87.00 72 TYR A N 1
ATOM 567 C CA . TYR A 1 72 ? -10.170 -5.253 16.272 1.00 87.00 72 TYR A CA 1
ATOM 568 C C . TYR A 1 72 ? -11.540 -5.085 15.607 1.00 87.00 72 TYR A C 1
ATOM 570 O O . TYR A 1 72 ? -12.368 -4.364 16.159 1.00 87.00 72 TYR A O 1
ATOM 578 N N . ILE A 1 73 ? -11.793 -5.747 14.473 1.00 85.12 73 ILE A N 1
ATOM 579 C CA . ILE A 1 73 ? -13.061 -5.652 13.731 1.00 85.12 73 ILE A CA 1
ATOM 580 C C . ILE A 1 73 ? -13.719 -7.029 13.549 1.00 85.12 73 ILE A C 1
ATOM 582 O O . ILE A 1 73 ? -13.041 -8.049 13.394 1.00 85.12 73 ILE A O 1
ATOM 586 N N . GLN A 1 74 ? -15.052 -7.059 13.562 1.00 83.62 74 GLN A N 1
ATOM 587 C CA . GLN A 1 74 ? -15.861 -8.222 13.187 1.00 83.62 74 GLN A CA 1
ATOM 588 C C . GLN A 1 74 ? -15.815 -8.430 11.664 1.00 83.62 74 GLN A C 1
ATOM 590 O O . GLN A 1 74 ? -15.462 -7.517 10.923 1.00 83.62 74 GLN A O 1
ATOM 595 N N . HIS A 1 75 ? -16.114 -9.639 11.180 1.00 85.75 75 HIS A N 1
ATOM 596 C CA . HIS A 1 75 ? -16.086 -9.974 9.742 1.00 85.75 75 HIS A CA 1
ATOM 597 C C . HIS A 1 75 ? -14.790 -9.569 9.009 1.00 85.75 75 HIS A C 1
ATOM 599 O O . HIS A 1 75 ? -14.790 -9.304 7.810 1.00 85.75 75 HIS A O 1
ATOM 605 N N . SER A 1 76 ? -13.660 -9.566 9.726 1.00 86.94 76 SER A N 1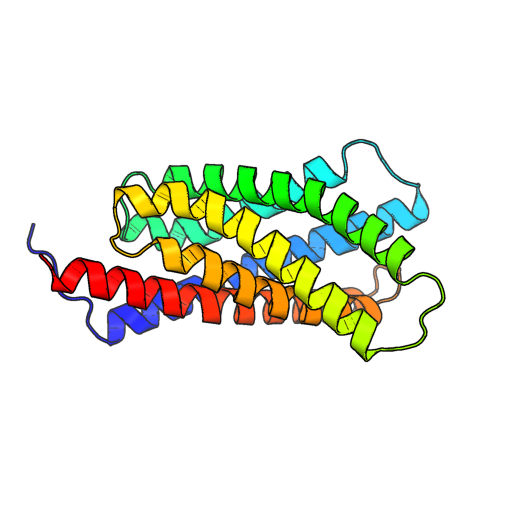
ATOM 606 C CA . SER A 1 76 ? -12.363 -9.090 9.230 1.00 86.94 76 SER A CA 1
ATOM 607 C C . SER A 1 76 ? -11.882 -9.779 7.951 1.00 86.94 76 SER A C 1
ATOM 609 O O . SER A 1 76 ? -11.133 -9.174 7.196 1.00 86.94 76 SER A O 1
ATOM 611 N N . ALA A 1 77 ? -12.330 -11.005 7.661 1.00 90.62 77 ALA A N 1
ATOM 612 C CA . ALA A 1 77 ? -12.002 -11.708 6.419 1.00 90.62 77 ALA A CA 1
ATOM 613 C C . ALA A 1 77 ? -12.488 -10.966 5.155 1.00 90.62 77 ALA A C 1
ATOM 615 O O . ALA A 1 77 ? -11.839 -11.043 4.113 1.00 90.62 77 ALA A O 1
ATOM 616 N N . GLN A 1 78 ? -13.570 -10.180 5.251 1.00 94.25 78 GLN A N 1
ATOM 617 C CA . GLN A 1 78 ? -14.046 -9.331 4.151 1.00 94.25 78 GLN A CA 1
ATOM 618 C C . GLN A 1 78 ? -13.017 -8.261 3.754 1.00 94.25 78 GLN A C 1
ATOM 620 O O . GLN A 1 78 ? -13.044 -7.785 2.623 1.00 94.25 78 GLN A O 1
ATOM 625 N N . TRP A 1 79 ? -12.071 -7.927 4.642 1.00 95.75 79 TRP A N 1
ATOM 626 C CA . TRP A 1 79 ? -10.962 -7.018 4.343 1.00 95.75 79 TRP A CA 1
ATOM 627 C C . TRP A 1 79 ? -10.089 -7.514 3.192 1.00 95.75 79 TRP A C 1
ATOM 629 O O . TRP A 1 79 ? -9.683 -6.725 2.340 1.00 95.75 79 TRP A O 1
ATOM 639 N N . ILE A 1 80 ? -9.816 -8.821 3.152 1.00 97.19 80 ILE A N 1
ATOM 640 C CA . ILE A 1 80 ? -8.984 -9.425 2.107 1.00 97.19 80 ILE A CA 1
ATOM 641 C C . ILE A 1 80 ? -9.699 -9.290 0.765 1.00 97.19 80 ILE A C 1
ATOM 643 O O . ILE A 1 80 ? -9.109 -8.807 -0.194 1.00 97.19 80 ILE A O 1
ATOM 647 N N . VAL A 1 81 ? -10.990 -9.632 0.720 1.00 97.12 81 VAL A N 1
ATOM 648 C CA . VAL A 1 81 ? -11.815 -9.533 -0.494 1.00 97.12 81 VAL A CA 1
ATOM 649 C C . VAL A 1 81 ? -11.921 -8.085 -0.974 1.00 97.12 81 VAL A C 1
ATOM 651 O O . VAL A 1 81 ? -11.735 -7.813 -2.155 1.00 97.12 81 VAL A O 1
ATOM 654 N N . ALA A 1 82 ? -12.156 -7.140 -0.063 1.00 96.62 82 ALA A N 1
ATOM 655 C CA . ALA A 1 82 ? -12.213 -5.720 -0.392 1.00 96.62 82 ALA A CA 1
ATOM 656 C C . ALA A 1 82 ? -10.881 -5.193 -0.947 1.00 96.62 82 ALA A C 1
ATOM 658 O O . ALA A 1 82 ? -10.874 -4.438 -1.916 1.00 96.62 82 ALA A O 1
ATOM 659 N N . THR A 1 83 ? -9.756 -5.613 -0.364 1.00 97.38 83 THR A N 1
ATOM 660 C CA . THR A 1 83 ? -8.416 -5.212 -0.824 1.00 97.38 83 THR A CA 1
ATOM 661 C C . THR A 1 83 ? -8.069 -5.863 -2.163 1.00 97.38 83 THR A C 1
ATOM 663 O O . THR A 1 83 ? -7.507 -5.199 -3.027 1.00 97.38 83 THR A O 1
ATOM 666 N N . LEU A 1 84 ? -8.469 -7.119 -2.379 1.00 97.56 84 LEU A N 1
ATOM 667 C CA . LEU A 1 84 ? -8.363 -7.816 -3.662 1.00 97.56 84 LEU A CA 1
ATOM 668 C C . LEU A 1 84 ? -9.130 -7.088 -4.769 1.00 97.56 84 LEU A C 1
ATOM 670 O O . LEU A 1 84 ? -8.546 -6.746 -5.792 1.00 97.56 84 LEU A O 1
ATOM 674 N N . ILE A 1 85 ? -10.418 -6.811 -4.556 1.00 97.19 85 ILE A N 1
ATOM 675 C CA . ILE A 1 85 ? -11.247 -6.098 -5.537 1.00 97.19 85 ILE A CA 1
ATOM 676 C C . ILE A 1 85 ? -10.674 -4.701 -5.790 1.00 97.19 85 ILE A C 1
ATOM 678 O O . ILE A 1 85 ? -10.515 -4.305 -6.941 1.00 97.19 85 ILE A O 1
ATOM 682 N N . GLY A 1 86 ? -10.316 -3.976 -4.728 1.00 96.56 86 GLY A N 1
ATOM 683 C CA . GLY A 1 86 ? -9.725 -2.647 -4.839 1.00 96.56 86 GLY A CA 1
ATOM 684 C C . GLY A 1 86 ? -8.417 -2.647 -5.624 1.00 96.56 86 GLY A C 1
ATOM 685 O O . GLY A 1 86 ? -8.239 -1.792 -6.483 1.00 96.56 86 GLY A O 1
ATOM 686 N N . SER A 1 87 ? -7.534 -3.619 -5.387 1.00 96.25 87 SER A N 1
ATOM 687 C CA . SER A 1 87 ? -6.266 -3.733 -6.111 1.00 96.25 87 SER A CA 1
ATOM 688 C C . SER A 1 87 ? -6.482 -4.115 -7.575 1.00 96.25 87 SER A C 1
ATOM 690 O O . SER A 1 87 ? -5.912 -3.477 -8.453 1.00 96.25 87 SER A O 1
ATOM 692 N N . LEU A 1 88 ? -7.379 -5.059 -7.879 1.00 95.25 88 LEU A N 1
ATOM 693 C CA . LEU A 1 88 ? -7.745 -5.376 -9.264 1.00 95.25 88 LEU A CA 1
ATOM 694 C C . LEU A 1 88 ? -8.246 -4.132 -10.008 1.00 95.25 88 LEU A C 1
ATOM 696 O O . LEU A 1 88 ? -7.747 -3.813 -11.087 1.00 95.25 88 LEU A O 1
ATOM 700 N N . LEU A 1 89 ? -9.186 -3.394 -9.412 1.00 94.19 89 LEU A N 1
ATOM 701 C CA . LEU A 1 89 ? -9.695 -2.146 -9.982 1.00 94.19 89 LEU A CA 1
ATOM 702 C C . LEU A 1 89 ? -8.590 -1.092 -10.122 1.00 94.19 89 LEU A C 1
ATOM 704 O O . LEU A 1 89 ? -8.537 -0.399 -11.137 1.00 94.19 89 LEU A O 1
ATOM 708 N N . ALA A 1 90 ? -7.687 -0.987 -9.146 1.00 92.06 90 ALA A N 1
ATOM 709 C CA . ALA A 1 90 ? -6.550 -0.077 -9.187 1.00 92.06 90 ALA A CA 1
ATOM 710 C C . ALA A 1 90 ? -5.597 -0.422 -10.344 1.00 92.06 90 ALA A C 1
ATOM 712 O O . ALA A 1 90 ? -5.216 0.467 -11.091 1.00 92.06 90 ALA A O 1
ATOM 713 N N . TRP A 1 91 ? -5.282 -1.695 -10.588 1.00 90.31 91 TRP A N 1
ATOM 714 C CA . TRP A 1 91 ? -4.448 -2.086 -11.730 1.00 90.31 91 TRP A CA 1
ATOM 715 C C . TRP A 1 91 ? -5.112 -1.786 -13.077 1.00 90.31 91 TRP A C 1
ATOM 717 O O . TRP A 1 91 ? -4.461 -1.249 -13.972 1.00 90.31 91 TRP A O 1
ATOM 727 N N . PHE A 1 92 ? -6.413 -2.052 -13.228 1.00 86.56 92 PHE A N 1
ATOM 728 C CA . PHE A 1 92 ? -7.135 -1.726 -14.466 1.00 86.56 92 PHE A CA 1
ATOM 729 C C . PHE A 1 92 ? -7.235 -0.213 -14.712 1.00 86.56 92 PHE A C 1
ATOM 731 O O . PHE A 1 92 ? -6.991 0.271 -15.822 1.00 86.56 92 PHE A O 1
ATOM 738 N N . THR A 1 93 ? -7.567 0.553 -13.675 1.00 83.12 93 THR A N 1
ATOM 739 C CA . THR A 1 93 ? -7.658 2.017 -13.771 1.00 83.12 93 THR A CA 1
ATOM 740 C C . THR A 1 93 ? -6.282 2.656 -13.922 1.00 83.12 93 THR A C 1
ATOM 742 O O . THR A 1 93 ? -6.136 3.575 -14.718 1.00 83.12 93 THR A O 1
ATOM 745 N N . GLY A 1 94 ? -5.255 2.130 -13.259 1.00 78.88 94 GLY A N 1
ATOM 746 C CA . GLY A 1 94 ? -3.874 2.598 -13.328 1.00 78.88 94 GLY A CA 1
ATOM 747 C C . GLY A 1 94 ? -3.303 2.571 -14.738 1.00 78.88 94 GLY A C 1
ATOM 748 O O . GLY A 1 94 ? -2.653 3.532 -15.135 1.00 78.88 94 GLY A O 1
ATOM 749 N N . LEU A 1 95 ? -3.606 1.544 -15.534 1.00 74.69 95 LEU A N 1
ATOM 750 C CA . LEU A 1 95 ? -3.208 1.491 -16.948 1.00 74.69 95 LEU A CA 1
ATOM 751 C C . LEU A 1 95 ? -3.892 2.578 -17.771 1.00 74.69 95 LEU A C 1
ATOM 753 O O . LEU A 1 95 ? -3.253 3.262 -18.570 1.00 74.69 95 LEU A O 1
ATOM 757 N N . THR A 1 96 ? -5.190 2.764 -17.547 1.00 74.62 96 THR A N 1
ATOM 758 C CA . THR A 1 96 ? -5.981 3.785 -18.242 1.00 74.62 96 THR A CA 1
ATOM 759 C C . THR A 1 96 ? -5.475 5.181 -17.884 1.00 74.62 96 THR A C 1
ATOM 761 O O . THR A 1 96 ? -5.219 6.000 -18.757 1.00 74.62 96 THR A O 1
ATOM 764 N N . ILE A 1 97 ? -5.236 5.445 -16.601 1.00 70.75 97 ILE A N 1
ATOM 765 C CA . ILE A 1 97 ? -4.710 6.726 -16.136 1.00 70.75 97 ILE A CA 1
ATOM 766 C C . ILE A 1 97 ? -3.284 6.926 -16.661 1.00 70.75 97 ILE A C 1
ATOM 768 O O . ILE A 1 97 ? -2.989 7.986 -17.193 1.00 70.75 97 ILE A O 1
ATOM 772 N N . SER A 1 98 ? -2.411 5.918 -16.597 1.00 69.69 98 SER A N 1
ATOM 773 C CA . SER A 1 98 ? -1.017 6.039 -17.054 1.00 69.69 98 SER A CA 1
ATOM 774 C C . SER A 1 98 ? -0.909 6.277 -18.561 1.00 69.69 98 SER A C 1
ATOM 776 O O . SER A 1 98 ? -0.052 7.039 -18.997 1.00 69.69 98 SER A O 1
ATOM 778 N N . THR A 1 99 ? -1.792 5.678 -19.362 1.00 72.31 99 THR A N 1
ATOM 779 C CA . THR A 1 99 ? -1.851 5.923 -20.813 1.00 72.31 99 THR A CA 1
ATOM 780 C C . THR A 1 99 ? -2.389 7.315 -21.129 1.00 72.31 99 THR A C 1
ATOM 782 O O . THR A 1 99 ? -1.785 8.025 -21.930 1.00 72.31 99 THR A O 1
ATOM 785 N N . LEU A 1 100 ? -3.453 7.759 -20.453 1.00 72.31 100 LEU A N 1
ATOM 786 C CA . LEU A 1 100 ? -3.960 9.130 -20.574 1.00 72.31 100 LEU A CA 1
ATOM 787 C C . LEU A 1 100 ? -2.907 10.162 -20.164 1.00 72.31 100 LEU A C 1
ATOM 789 O O . LEU A 1 100 ? -2.757 11.177 -20.831 1.00 72.31 100 LEU A O 1
ATOM 793 N N . MET A 1 101 ? -2.143 9.880 -19.113 1.00 69.38 101 MET A N 1
ATOM 794 C CA . MET A 1 101 ? -1.010 10.685 -18.666 1.00 69.38 101 MET A CA 1
ATOM 795 C C . MET A 1 101 ? 0.104 10.723 -19.719 1.00 69.38 101 MET A C 1
ATOM 797 O O . MET A 1 101 ? 0.565 11.798 -20.092 1.00 69.38 101 MET A O 1
ATOM 801 N N . ALA A 1 102 ? 0.513 9.572 -20.255 1.00 70.69 102 ALA A N 1
ATOM 802 C CA . ALA A 1 102 ? 1.526 9.517 -21.307 1.00 70.69 102 ALA A CA 1
ATOM 803 C C . ALA A 1 102 ? 1.118 10.333 -22.547 1.00 70.69 102 ALA A C 1
ATOM 805 O O . ALA A 1 102 ? 1.962 10.997 -23.140 1.00 70.69 102 ALA A O 1
ATOM 806 N N . LEU A 1 103 ? -0.172 10.331 -22.900 1.00 73.94 103 LEU A N 1
ATOM 807 C CA . LEU A 1 103 ? -0.724 11.125 -24.000 1.00 73.94 103 LEU A CA 1
ATOM 808 C C . LEU A 1 103 ? -0.827 12.618 -23.658 1.00 73.94 103 LEU A C 1
ATOM 810 O O . LEU A 1 103 ? -0.389 13.454 -24.442 1.00 73.94 103 LEU A O 1
ATOM 814 N N . ALA A 1 104 ? -1.377 12.962 -22.491 1.00 69.88 104 ALA A N 1
ATOM 815 C CA . ALA A 1 104 ? -1.595 14.344 -22.058 1.00 69.88 104 ALA A CA 1
ATOM 816 C C . ALA A 1 104 ? -0.286 15.119 -21.860 1.00 69.88 104 ALA A C 1
ATOM 818 O O . ALA A 1 104 ? -0.259 16.339 -22.007 1.00 69.88 104 ALA A O 1
ATOM 819 N N . TYR A 1 105 ? 0.797 14.409 -21.542 1.00 70.31 105 TYR A N 1
ATOM 820 C CA . TYR A 1 105 ? 2.113 14.992 -21.295 1.00 70.31 105 TYR A CA 1
ATOM 821 C C . TYR A 1 105 ? 3.156 14.586 -22.338 1.00 70.31 105 TYR A C 1
ATOM 823 O O . TYR A 1 105 ? 4.349 14.836 -22.148 1.00 70.31 105 TYR A O 1
ATOM 831 N N . ALA A 1 106 ? 2.721 14.014 -23.465 1.00 66.81 106 ALA A N 1
ATOM 832 C CA . ALA A 1 106 ? 3.588 13.744 -24.603 1.00 66.81 106 ALA A CA 1
ATOM 833 C C . ALA A 1 106 ? 4.277 15.046 -25.057 1.00 66.81 106 ALA A C 1
ATOM 835 O O . ALA A 1 106 ? 3.620 16.028 -25.396 1.00 66.81 106 ALA A O 1
ATOM 836 N N . GLY A 1 107 ? 5.614 15.069 -25.027 1.00 65.44 107 GLY A N 1
ATOM 837 C CA . GLY A 1 107 ? 6.418 16.236 -25.420 1.00 65.44 107 GLY A CA 1
ATOM 838 C C . GLY A 1 107 ? 6.682 17.270 -24.316 1.00 65.44 107 GLY A C 1
ATOM 839 O O . GLY A 1 107 ? 7.391 18.243 -24.561 1.00 65.44 107 GLY A O 1
ATOM 840 N N . THR A 1 108 ? 6.182 17.067 -23.092 1.00 67.44 108 THR A N 1
ATOM 841 C CA . THR A 1 108 ? 6.542 17.904 -21.935 1.00 67.44 108 THR A CA 1
ATOM 842 C C . THR A 1 108 ? 7.839 17.408 -21.290 1.00 67.44 108 THR A C 1
ATOM 844 O O . THR A 1 108 ? 7.900 16.295 -20.779 1.00 67.44 108 THR A O 1
ATOM 847 N N . SER A 1 109 ? 8.868 18.261 -21.239 1.00 71.69 109 SER A N 1
ATOM 848 C CA . SER A 1 109 ? 10.117 18.022 -20.489 1.00 71.69 109 SER A CA 1
ATOM 849 C C . SER A 1 109 ? 10.077 18.553 -19.047 1.00 71.69 109 SER A C 1
ATOM 851 O O . SER A 1 109 ? 11.069 18.494 -18.321 1.00 71.69 109 SER A O 1
ATOM 853 N N . ASN A 1 110 ? 8.933 19.089 -18.611 1.00 83.94 110 ASN A N 1
ATOM 854 C CA . ASN A 1 110 ? 8.779 19.692 -17.293 1.00 83.94 110 ASN A CA 1
ATOM 855 C C . ASN A 1 110 ? 8.574 18.623 -16.207 1.00 83.94 110 ASN A C 1
ATOM 857 O O . ASN A 1 110 ? 7.499 18.035 -16.074 1.00 83.94 110 ASN A O 1
ATOM 861 N N . ILE A 1 111 ? 9.603 18.428 -15.384 1.00 81.50 111 ILE A N 1
ATOM 862 C CA . ILE A 1 111 ? 9.600 17.470 -14.273 1.00 81.50 111 ILE A CA 1
ATOM 863 C C . ILE A 1 111 ? 8.489 17.730 -13.245 1.00 81.50 111 ILE A C 1
ATOM 865 O O . ILE A 1 111 ? 7.934 16.784 -12.690 1.00 81.50 111 ILE A O 1
ATOM 869 N N . THR A 1 112 ? 8.106 18.988 -13.017 1.00 86.06 112 THR A N 1
ATOM 870 C CA . THR A 1 112 ? 7.038 19.344 -12.070 1.00 86.06 112 THR A CA 1
ATOM 871 C C . THR A 1 112 ? 5.701 18.782 -12.525 1.00 86.06 112 THR A C 1
ATOM 873 O O . THR A 1 112 ? 4.957 18.212 -11.7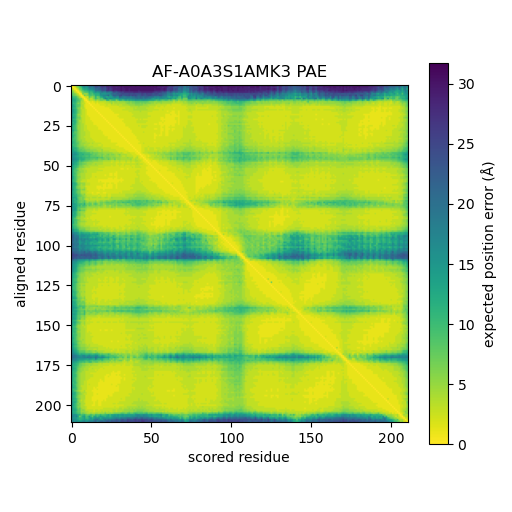30 1.00 86.06 112 THR A O 1
ATOM 876 N N . VAL A 1 113 ? 5.417 18.904 -13.818 1.00 83.69 113 VAL A N 1
ATOM 877 C CA . VAL A 1 113 ? 4.181 18.416 -14.428 1.00 83.69 113 VAL A CA 1
ATOM 878 C C . VAL A 1 113 ? 4.117 16.887 -14.367 1.00 83.69 113 VAL A C 1
ATOM 880 O O . VAL A 1 113 ? 3.087 16.316 -14.011 1.00 83.69 113 VAL A O 1
ATOM 883 N N . PHE A 1 114 ? 5.246 16.222 -14.621 1.00 81.94 114 PHE A N 1
ATOM 884 C CA . PHE A 1 114 ? 5.361 14.775 -14.475 1.00 81.94 114 PHE A CA 1
ATOM 885 C C . PHE A 1 114 ? 5.084 14.310 -13.033 1.00 81.94 114 PHE A C 1
ATOM 887 O O . PHE A 1 114 ? 4.281 13.401 -12.817 1.00 81.94 114 PHE A O 1
ATOM 894 N N . ILE A 1 115 ? 5.691 14.965 -12.034 1.00 85.81 115 ILE A N 1
ATOM 895 C CA . ILE A 1 115 ? 5.487 14.640 -10.613 1.00 85.81 115 ILE A CA 1
ATOM 896 C C . ILE A 1 115 ? 4.028 14.864 -10.197 1.00 85.81 115 ILE A C 1
ATOM 898 O O . ILE A 1 115 ? 3.459 14.015 -9.513 1.00 85.81 115 ILE A O 1
ATOM 902 N N . GLN A 1 116 ? 3.402 15.967 -10.620 1.00 87.62 116 GLN A N 1
ATOM 903 C CA . GLN A 1 116 ? 1.977 16.221 -10.366 1.00 87.62 116 GLN A CA 1
ATOM 904 C C . GLN A 1 116 ? 1.112 15.089 -10.915 1.00 87.62 116 GLN A C 1
ATOM 906 O O . GLN A 1 116 ? 0.250 14.565 -10.215 1.00 87.62 116 GLN A O 1
ATOM 911 N N . GLY A 1 117 ? 1.404 14.671 -12.141 1.00 85.50 117 GLY A N 1
ATOM 912 C CA . GLY A 1 117 ? 0.804 13.514 -12.771 1.00 85.50 117 GLY A CA 1
ATOM 913 C C . GLY A 1 117 ? 0.884 12.242 -11.939 1.00 85.50 117 GLY A C 1
ATOM 914 O O . GLY A 1 117 ? -0.129 11.611 -11.648 1.00 85.50 117 GLY A O 1
ATOM 915 N N . LEU A 1 118 ? 2.096 11.895 -11.514 1.00 86.75 118 LEU A N 1
ATOM 916 C CA . LEU A 1 118 ? 2.363 10.715 -10.698 1.00 86.75 118 LEU A CA 1
ATOM 917 C C . LEU A 1 118 ? 1.613 10.755 -9.359 1.00 86.75 118 LEU A C 1
ATOM 919 O O . LEU A 1 118 ? 1.018 9.761 -8.948 1.00 86.75 118 LEU A O 1
ATOM 923 N N . VAL A 1 119 ? 1.589 11.916 -8.703 1.00 91.69 119 VAL A N 1
ATOM 924 C CA . VAL A 1 119 ? 0.836 12.145 -7.461 1.00 91.69 119 VAL A CA 1
ATOM 925 C C . VAL A 1 119 ? -0.663 11.950 -7.685 1.00 91.69 119 VAL A C 1
ATOM 927 O O . VAL A 1 119 ? -1.313 11.296 -6.871 1.00 91.69 119 VAL A O 1
ATOM 930 N N . LEU A 1 120 ? -1.215 12.464 -8.788 1.00 90.31 120 LEU A N 1
ATOM 931 C CA . LEU A 1 120 ? -2.630 12.300 -9.135 1.00 90.31 120 LEU A CA 1
ATOM 932 C C . LEU A 1 120 ? -2.984 10.840 -9.426 1.00 90.31 120 LEU A C 1
ATOM 934 O O . LEU A 1 120 ? -4.015 10.365 -8.946 1.00 90.31 120 LEU A O 1
ATOM 938 N N . VAL A 1 121 ? -2.123 10.110 -10.146 1.00 89.31 121 VAL A N 1
ATOM 939 C CA . VAL A 1 121 ? -2.299 8.667 -10.368 1.00 89.31 121 VAL A CA 1
ATOM 940 C C . VAL A 1 121 ? -2.315 7.941 -9.028 1.00 89.31 121 VAL A C 1
ATOM 942 O O . VAL A 1 121 ? -3.282 7.248 -8.724 1.00 89.31 121 VAL A O 1
ATOM 945 N N . GLY A 1 122 ? -1.294 8.145 -8.191 1.00 92.75 122 GLY A N 1
ATOM 946 C CA . GLY A 1 122 ? -1.202 7.495 -6.883 1.00 92.75 122 GLY A CA 1
ATOM 947 C C . GLY A 1 122 ? -2.396 7.817 -5.984 1.00 92.75 122 GLY A C 1
ATOM 948 O O . GLY A 1 122 ? -2.958 6.916 -5.364 1.00 92.75 122 GLY A O 1
ATOM 949 N N . ALA A 1 123 ? -2.856 9.070 -5.975 1.00 94.56 123 ALA A N 1
ATOM 950 C CA . ALA A 1 123 ? -4.059 9.466 -5.252 1.00 94.56 123 ALA A CA 1
ATOM 951 C C . ALA A 1 123 ? -5.307 8.742 -5.771 1.00 94.56 123 ALA A C 1
ATOM 953 O O . ALA A 1 123 ? -6.074 8.211 -4.970 1.00 94.56 123 ALA A O 1
ATOM 954 N N . GLY A 1 124 ? -5.494 8.671 -7.092 1.00 92.88 124 GLY A N 1
ATOM 955 C CA . GLY A 1 124 ? -6.611 7.963 -7.718 1.00 92.88 124 GLY A CA 1
ATOM 956 C C . GLY A 1 124 ? -6.640 6.478 -7.353 1.00 92.88 124 GLY A C 1
ATOM 957 O O . GLY A 1 124 ? -7.674 5.973 -6.913 1.00 92.88 124 GLY A O 1
ATOM 958 N N . LEU A 1 125 ? -5.492 5.799 -7.436 1.00 93.38 125 LEU A N 1
ATOM 959 C CA . LEU A 1 125 ? -5.351 4.399 -7.016 1.00 93.38 125 LEU A CA 1
ATOM 960 C C . LEU A 1 125 ? -5.681 4.224 -5.528 1.00 93.38 125 LEU A C 1
ATOM 962 O O . LEU A 1 125 ? -6.434 3.322 -5.153 1.00 93.38 125 LEU A O 1
ATOM 966 N N . GLY A 1 126 ? -5.181 5.131 -4.686 1.00 95.75 126 GLY A N 1
ATOM 967 C CA . GLY A 1 126 ? -5.475 5.145 -3.257 1.00 95.75 126 GLY A CA 1
ATOM 968 C C . GLY A 1 126 ? -6.956 5.359 -2.946 1.00 95.75 126 GLY A C 1
ATOM 969 O O . GLY A 1 126 ? -7.483 4.709 -2.045 1.00 95.75 126 GLY A O 1
ATOM 970 N N . VAL A 1 127 ? -7.663 6.203 -3.705 1.00 96.00 127 VAL A N 1
ATOM 971 C CA . VAL A 1 127 ? -9.120 6.370 -3.575 1.00 96.00 127 VAL A CA 1
ATOM 972 C C . VAL A 1 127 ? -9.841 5.070 -3.910 1.00 96.00 127 VAL A C 1
ATOM 974 O O . VAL A 1 127 ? -10.695 4.650 -3.133 1.00 96.00 127 VAL A O 1
ATOM 977 N N . VAL A 1 128 ? -9.497 4.409 -5.018 1.00 95.69 128 VAL A N 1
ATOM 978 C CA . VAL A 1 128 ? -10.138 3.149 -5.437 1.00 95.69 128 VAL A CA 1
ATOM 979 C C . VAL A 1 128 ? -9.950 2.061 -4.378 1.00 95.69 128 VAL A C 1
ATOM 981 O O . VAL A 1 128 ? -10.927 1.452 -3.926 1.00 95.69 128 VAL A O 1
ATOM 984 N N . LEU A 1 129 ? -8.710 1.855 -3.926 1.00 96.25 129 LEU A N 1
ATOM 985 C CA . LEU A 1 129 ? -8.388 0.873 -2.891 1.00 96.25 129 LEU A CA 1
ATOM 986 C C . LEU A 1 129 ? -9.075 1.219 -1.561 1.00 96.25 129 LEU A C 1
ATOM 988 O O . LEU A 1 129 ? -9.756 0.384 -0.959 1.00 96.25 129 LEU A O 1
ATOM 992 N N . GLY A 1 130 ? -8.929 2.471 -1.123 1.00 96.75 130 GLY A N 1
ATOM 993 C CA . GLY A 1 130 ? -9.482 2.976 0.126 1.00 96.75 130 GLY A CA 1
ATOM 994 C C . GLY A 1 130 ? -11.005 2.922 0.155 1.00 96.75 130 GLY A C 1
ATOM 995 O O . GLY A 1 130 ? -11.577 2.593 1.191 1.00 96.75 130 GLY A O 1
ATOM 996 N N . PHE A 1 131 ? -11.673 3.181 -0.970 1.00 97.50 131 PHE A N 1
ATOM 997 C CA . PHE A 1 131 ? -13.123 3.071 -1.103 1.00 97.50 131 PHE A CA 1
ATOM 998 C C . PHE A 1 131 ? -13.596 1.628 -0.923 1.00 97.50 131 PHE A C 1
ATOM 1000 O O . PHE A 1 131 ? -14.515 1.381 -0.140 1.00 97.50 131 PHE A O 1
ATOM 1007 N N . CYS A 1 132 ? -12.939 0.662 -1.570 1.00 96.88 132 CYS A N 1
ATOM 1008 C CA . CYS A 1 132 ? -13.286 -0.751 -1.415 1.00 96.88 132 CYS A CA 1
ATOM 1009 C C . CYS A 1 132 ? -13.120 -1.205 0.043 1.00 96.88 132 CYS A C 1
ATOM 1011 O O . CYS A 1 132 ? -14.021 -1.818 0.614 1.00 96.88 132 CYS A O 1
ATOM 1013 N N . GLN A 1 133 ? -12.009 -0.838 0.685 1.00 96.50 133 GLN A N 1
ATOM 1014 C CA . GLN A 1 133 ? -11.765 -1.126 2.102 1.00 96.50 133 GLN A CA 1
ATOM 1015 C C . GLN A 1 133 ? -12.751 -0.408 3.036 1.00 96.50 133 GLN A C 1
ATOM 1017 O O . GLN A 1 133 ? -13.197 -0.969 4.041 1.00 96.50 133 GLN A O 1
ATOM 1022 N N . TRP A 1 134 ? -13.140 0.820 2.697 1.00 96.75 134 TRP A N 1
ATOM 1023 C CA . TRP A 1 134 ? -14.122 1.593 3.448 1.00 96.75 134 TRP A CA 1
ATOM 1024 C C . TRP A 1 134 ? -15.486 0.898 3.510 1.00 96.75 134 TRP A C 1
ATOM 1026 O O . TRP A 1 134 ? -16.144 0.978 4.547 1.00 96.75 134 TRP A O 1
ATOM 1036 N N . LEU A 1 135 ? -15.893 0.144 2.481 1.00 95.19 135 LEU A N 1
ATOM 1037 C CA . LEU A 1 135 ? -17.134 -0.643 2.521 1.00 95.19 135 LEU A CA 1
ATOM 1038 C C . LEU A 1 135 ? -17.161 -1.649 3.681 1.00 95.19 135 LEU A C 1
ATOM 1040 O O . LEU A 1 135 ? -18.228 -1.915 4.234 1.00 95.19 135 LEU A O 1
ATOM 1044 N N . VAL A 1 136 ? -15.998 -2.150 4.099 1.00 94.25 136 VAL A N 1
ATOM 1045 C CA . VAL A 1 136 ? -15.873 -3.005 5.285 1.00 94.25 136 VAL A CA 1
ATOM 1046 C C . VAL A 1 136 ? -15.937 -2.154 6.556 1.00 94.25 136 VAL A C 1
ATOM 1048 O O . VAL A 1 136 ? -16.728 -2.445 7.456 1.00 94.25 136 VAL A O 1
ATOM 1051 N N . LEU A 1 137 ? -15.173 -1.057 6.628 1.00 92.69 137 LEU A N 1
ATOM 1052 C CA . LEU A 1 137 ? -15.104 -0.209 7.830 1.00 92.69 137 LEU A CA 1
ATOM 1053 C C . LEU A 1 137 ? -16.414 0.510 8.152 1.00 92.69 137 LEU A C 1
ATOM 1055 O O . LEU A 1 137 ? -16.726 0.694 9.330 1.00 92.69 137 LEU A O 1
ATOM 1059 N N . ARG A 1 138 ? -17.195 0.909 7.143 1.00 93.38 138 ARG A N 1
ATOM 1060 C CA . ARG A 1 138 ? -18.424 1.699 7.327 1.00 93.38 138 ARG A CA 1
ATOM 1061 C C . ARG A 1 138 ? -19.483 0.988 8.157 1.00 93.38 138 ARG A C 1
ATOM 1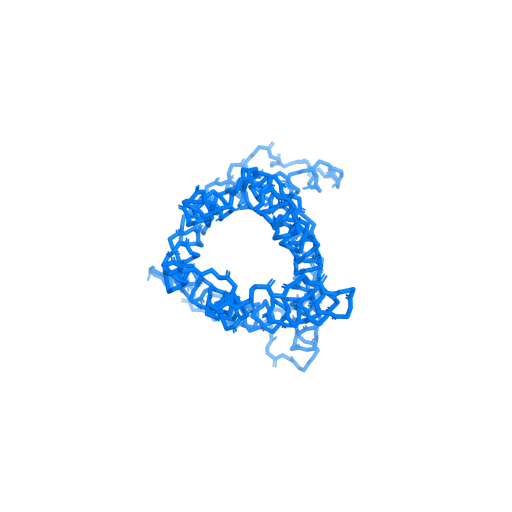063 O O . ARG A 1 138 ? -20.317 1.644 8.765 1.00 93.38 138 ARG A O 1
ATOM 1070 N N . THR A 1 139 ? -19.440 -0.342 8.186 1.00 88.81 139 THR A N 1
ATOM 1071 C CA . THR A 1 139 ? -20.390 -1.159 8.947 1.00 88.81 139 THR A CA 1
ATOM 1072 C C . THR A 1 139 ? -20.106 -1.154 10.449 1.00 88.81 139 THR A C 1
ATOM 1074 O O . THR A 1 139 ? -20.983 -1.496 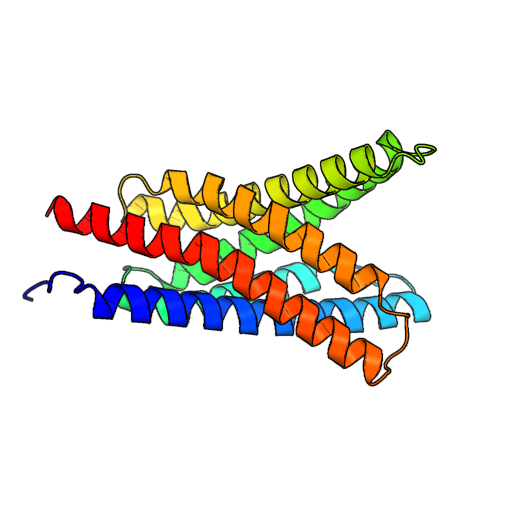11.234 1.00 88.81 139 THR A O 1
ATOM 1077 N N . GLN A 1 140 ? -18.895 -0.765 10.867 1.00 86.94 140 GLN A N 1
ATOM 1078 C CA . GLN A 1 140 ? -18.437 -0.928 12.251 1.00 86.94 140 GLN A CA 1
ATOM 1079 C C . GLN A 1 140 ? -17.858 0.345 12.866 1.00 86.94 140 GLN A C 1
ATOM 1081 O O . GLN A 1 140 ? -17.925 0.519 14.082 1.00 86.94 140 GLN A O 1
ATOM 1086 N N . ILE A 1 141 ? -17.287 1.237 12.057 1.00 87.69 141 ILE A N 1
ATOM 1087 C CA . ILE A 1 141 ? -16.528 2.399 12.517 1.00 87.69 141 ILE A CA 1
ATOM 1088 C C . ILE A 1 141 ? -17.178 3.688 11.999 1.00 87.69 141 ILE A C 1
ATOM 1090 O O . ILE A 1 141 ? -17.285 3.914 10.788 1.00 87.69 141 ILE A O 1
ATOM 1094 N N . ARG A 1 142 ? -17.569 4.572 12.926 1.00 84.44 142 ARG A N 1
ATOM 1095 C CA . ARG A 1 142 ? -18.047 5.931 12.622 1.00 84.44 142 ARG A CA 1
ATOM 1096 C C . ARG A 1 142 ? -16.898 6.784 12.073 1.00 84.44 142 ARG A C 1
ATOM 1098 O O . ARG A 1 142 ? -15.762 6.624 12.499 1.00 84.44 142 ARG A O 1
ATOM 1105 N N . PHE A 1 143 ? -17.197 7.693 11.143 1.00 88.19 143 PHE A N 1
ATOM 1106 C CA . PHE A 1 143 ? -16.201 8.538 10.455 1.00 88.19 143 PHE A CA 1
ATOM 1107 C C . PHE A 1 143 ? -15.172 7.763 9.615 1.00 88.19 143 PHE A C 1
ATOM 1109 O O . PHE A 1 143 ? -14.179 8.327 9.167 1.00 88.19 143 PHE A O 1
ATOM 1116 N N . SER A 1 144 ? -15.435 6.488 9.326 1.00 91.81 144 SER A N 1
ATOM 1117 C CA . SER A 1 144 ? -14.575 5.643 8.491 1.00 91.81 144 SER A CA 1
ATOM 1118 C C . SER A 1 144 ? -14.358 6.172 7.072 1.00 91.81 144 SER A C 1
ATOM 1120 O O . SER A 1 144 ? -13.406 5.746 6.433 1.00 91.81 144 SER A O 1
ATOM 1122 N N . ILE A 1 145 ? -15.172 7.114 6.579 1.00 94.56 145 ILE A N 1
ATOM 1123 C CA . ILE A 1 145 ? -14.987 7.728 5.252 1.00 94.56 145 ILE A CA 1
ATOM 1124 C C . ILE A 1 145 ? -13.627 8.428 5.099 1.00 94.56 145 ILE A C 1
ATOM 1126 O O . ILE A 1 145 ? -13.061 8.433 4.009 1.00 94.56 145 ILE A O 1
ATOM 1130 N N . TRP A 1 146 ? -13.042 8.929 6.196 1.00 95.81 146 TRP A N 1
ATOM 1131 C CA . TRP A 1 146 ? -11.689 9.499 6.188 1.00 95.81 146 TRP A CA 1
ATOM 1132 C C . TRP A 1 146 ? -10.620 8.493 5.748 1.00 95.81 146 TRP A C 1
ATOM 1134 O O . TRP A 1 146 ? -9.577 8.898 5.242 1.00 95.81 146 TRP A O 1
ATOM 1144 N N . TRP A 1 147 ? -10.891 7.188 5.866 1.00 97.06 147 TRP A N 1
ATOM 1145 C CA . TRP A 1 147 ? -10.017 6.132 5.357 1.00 97.06 147 TRP A CA 1
ATOM 1146 C C . TRP A 1 147 ? -9.708 6.297 3.867 1.00 97.06 147 TRP A C 1
ATOM 1148 O O . TRP A 1 147 ? -8.577 6.059 3.452 1.00 97.06 147 TRP A O 1
ATOM 1158 N N . VAL A 1 148 ? -10.681 6.748 3.069 1.00 97.75 148 VAL A N 1
ATOM 1159 C CA . VAL A 1 148 ? -10.517 6.931 1.620 1.00 97.75 148 VAL A CA 1
ATOM 1160 C C . VAL A 1 148 ? -9.504 8.039 1.327 1.00 97.75 148 VAL A C 1
ATOM 1162 O O . VAL A 1 148 ? -8.544 7.814 0.596 1.00 97.75 148 VAL A O 1
ATOM 1165 N N . GLY A 1 149 ? -9.666 9.211 1.953 1.00 97.56 149 GLY A N 1
ATOM 1166 C CA . GLY A 1 149 ? -8.746 10.340 1.773 1.00 97.56 149 GLY A CA 1
ATOM 1167 C C . GLY A 1 149 ? -7.333 10.046 2.284 1.00 97.56 149 GLY A C 1
ATOM 1168 O O . GLY A 1 149 ? -6.348 10.416 1.650 1.00 97.56 149 GLY A O 1
ATOM 1169 N N . VAL A 1 150 ? -7.221 9.309 3.392 1.00 97.69 150 VAL A N 1
ATOM 1170 C CA . VAL A 1 150 ? -5.924 8.865 3.921 1.00 97.69 150 VAL A CA 1
ATOM 1171 C C . VAL A 1 150 ? -5.237 7.895 2.961 1.00 97.69 150 VAL A C 1
ATOM 1173 O O . VAL A 1 150 ? -4.035 8.019 2.745 1.00 97.69 150 VAL A O 1
ATOM 1176 N N . ASN A 1 151 ? -5.972 6.951 2.362 1.00 98.06 151 ASN A N 1
ATOM 1177 C CA . ASN A 1 151 ? -5.396 6.051 1.362 1.00 98.06 151 ASN A CA 1
ATOM 1178 C C . ASN A 1 151 ? -4.952 6.806 0.111 1.00 98.06 151 ASN A C 1
ATOM 1180 O O . ASN A 1 151 ? -3.873 6.519 -0.398 1.00 98.06 151 ASN A O 1
ATOM 1184 N N . ALA A 1 152 ? -5.727 7.792 -0.345 1.00 97.38 152 ALA A N 1
ATOM 1185 C CA . ALA A 1 152 ? -5.330 8.656 -1.453 1.00 97.38 152 ALA A CA 1
ATOM 1186 C C . ALA A 1 152 ? -3.977 9.332 -1.176 1.00 97.38 152 ALA A C 1
ATOM 1188 O O . ALA A 1 152 ? -3.054 9.227 -1.979 1.00 97.38 152 ALA A O 1
ATOM 1189 N N . LEU A 1 153 ? -3.818 9.950 -0.002 1.00 98.00 153 LEU A N 1
ATOM 1190 C CA . LEU A 1 153 ? -2.557 10.580 0.399 1.00 98.00 153 LEU A CA 1
ATOM 1191 C C . LEU A 1 153 ? -1.407 9.566 0.508 1.00 98.00 153 LEU A C 1
ATOM 1193 O O . LEU A 1 153 ? -0.305 9.816 0.022 1.00 98.00 153 LEU A O 1
ATOM 1197 N N . ALA A 1 154 ? -1.663 8.424 1.145 1.00 97.94 154 ALA A N 1
ATOM 1198 C CA . ALA A 1 154 ? -0.665 7.383 1.357 1.00 97.94 154 ALA A CA 1
ATOM 1199 C C . ALA A 1 154 ? -0.115 6.845 0.029 1.00 97.94 154 ALA A C 1
ATOM 1201 O O . ALA A 1 154 ? 1.100 6.766 -0.149 1.00 97.94 154 ALA A O 1
ATOM 1202 N N . TRP A 1 155 ? -0.998 6.522 -0.916 1.00 96.88 155 TRP A N 1
ATOM 1203 C CA . TRP A 1 155 ? -0.614 5.998 -2.225 1.00 96.88 155 TRP A CA 1
ATOM 1204 C C . TRP A 1 155 ? -0.021 7.053 -3.150 1.00 96.88 155 TRP A C 1
ATOM 1206 O O . TRP A 1 155 ? 0.889 6.725 -3.905 1.00 96.88 155 TRP A O 1
ATOM 1216 N N . ALA A 1 156 ? -0.451 8.313 -3.059 1.00 95.81 156 ALA A N 1
ATOM 1217 C CA . ALA A 1 156 ? 0.193 9.413 -3.773 1.00 95.81 156 ALA A CA 1
ATOM 1218 C C . ALA A 1 156 ? 1.690 9.502 -3.439 1.00 95.81 156 ALA A C 1
ATOM 1220 O O . ALA A 1 156 ? 2.528 9.548 -4.336 1.00 95.81 156 ALA A O 1
ATOM 1221 N N . LEU A 1 157 ? 2.035 9.452 -2.149 1.00 97.25 157 LEU A N 1
ATOM 1222 C CA . LEU A 1 157 ? 3.431 9.459 -1.701 1.00 97.25 157 LEU A CA 1
ATOM 1223 C C . LEU A 1 157 ? 4.141 8.135 -2.005 1.00 97.25 157 LEU A C 1
ATOM 1225 O O . LEU A 1 157 ? 5.289 8.132 -2.449 1.00 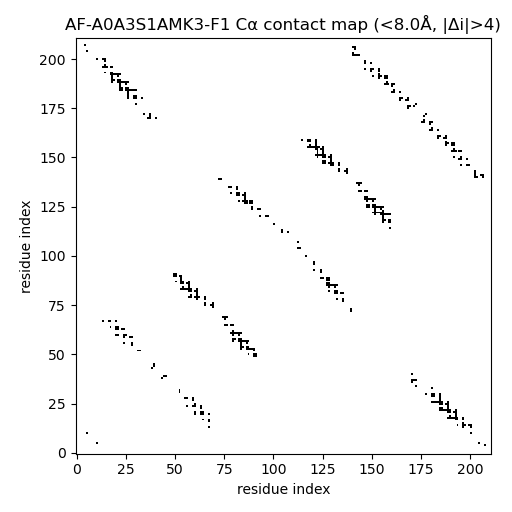97.25 157 LEU A O 1
ATOM 1229 N N . GLY A 1 158 ? 3.455 7.010 -1.801 1.00 96.44 158 GLY A N 1
ATOM 1230 C CA . GLY A 1 158 ? 3.993 5.685 -2.087 1.00 96.44 158 GLY A CA 1
ATOM 1231 C C . GLY A 1 158 ? 4.399 5.512 -3.551 1.00 96.44 158 GLY A C 1
ATOM 1232 O O . GLY A 1 158 ? 5.470 4.976 -3.826 1.00 96.44 158 GLY A O 1
ATOM 1233 N N . LEU A 1 159 ? 3.596 6.019 -4.489 1.00 93.19 159 LEU A N 1
ATOM 1234 C CA . LEU A 1 159 ? 3.875 5.897 -5.918 1.00 93.19 159 LEU A CA 1
ATOM 1235 C C . LEU A 1 159 ? 5.075 6.751 -6.354 1.00 93.19 159 LEU A C 1
ATOM 1237 O O . LEU A 1 159 ? 5.852 6.314 -7.199 1.00 93.19 159 LEU A O 1
ATOM 1241 N N . VAL A 1 160 ? 5.287 7.918 -5.735 1.00 93.44 160 VAL A N 1
ATOM 1242 C CA . VAL A 1 160 ? 6.511 8.716 -5.939 1.00 93.44 160 VAL A CA 1
ATOM 1243 C C . VAL A 1 160 ? 7.748 7.918 -5.524 1.00 93.44 160 VAL A C 1
ATOM 1245 O O . VAL A 1 160 ? 8.713 7.843 -6.282 1.00 93.44 160 VAL A O 1
ATOM 1248 N N . ILE A 1 161 ? 7.705 7.265 -4.360 1.00 96.12 161 ILE A N 1
ATOM 1249 C CA . ILE A 1 161 ? 8.806 6.420 -3.872 1.00 96.12 161 ILE A CA 1
ATOM 1250 C C . ILE A 1 161 ? 9.051 5.248 -4.828 1.00 96.12 161 ILE A C 1
ATOM 1252 O O . ILE A 1 161 ? 10.198 4.990 -5.196 1.00 96.12 161 ILE A O 1
ATOM 1256 N N . ALA A 1 162 ? 7.984 4.568 -5.257 1.00 92.75 162 ALA A N 1
ATOM 1257 C CA . ALA A 1 162 ? 8.064 3.460 -6.203 1.00 92.75 162 ALA A CA 1
ATOM 1258 C C . ALA A 1 162 ? 8.724 3.883 -7.520 1.00 92.75 162 ALA A C 1
ATOM 1260 O O . ALA A 1 162 ? 9.613 3.192 -8.011 1.00 92.75 162 ALA A O 1
ATOM 1261 N N . PHE A 1 163 ? 8.332 5.038 -8.059 1.00 90.56 163 PHE A N 1
ATOM 1262 C CA . PHE A 1 163 ? 8.870 5.552 -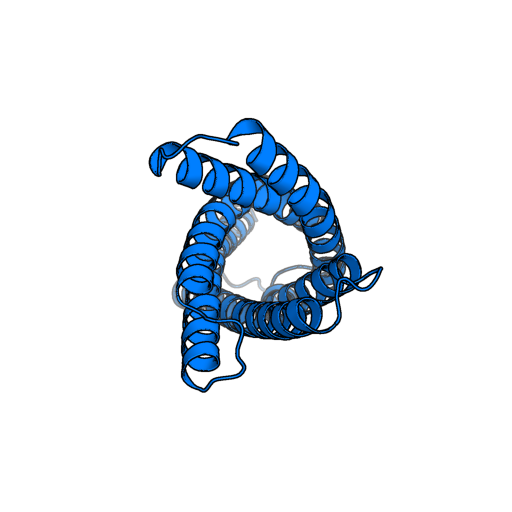9.313 1.00 90.56 163 PHE A CA 1
ATOM 1263 C C . PHE A 1 163 ? 10.353 5.917 -9.208 1.00 90.56 163 PHE A C 1
ATOM 1265 O O . PHE A 1 163 ? 11.140 5.537 -10.072 1.00 90.56 163 PHE A O 1
ATOM 1272 N N . VAL A 1 164 ? 10.754 6.604 -8.132 1.00 91.38 164 VAL A N 1
ATOM 1273 C CA . VAL A 1 164 ? 12.169 6.921 -7.876 1.00 91.38 164 VAL A CA 1
ATOM 1274 C C . VAL A 1 164 ? 12.999 5.639 -7.801 1.00 91.38 164 VAL A C 1
ATOM 1276 O O . VAL A 1 164 ? 14.053 5.560 -8.424 1.00 91.38 164 VAL A O 1
ATOM 1279 N N . GLY A 1 165 ? 12.507 4.620 -7.092 1.00 92.31 165 GLY A N 1
ATOM 1280 C CA . GLY A 1 165 ? 13.175 3.323 -7.004 1.00 92.31 165 GLY A CA 1
ATOM 1281 C C . GLY A 1 165 ? 13.280 2.602 -8.345 1.00 92.31 165 GLY A C 1
ATOM 1282 O O . GLY A 1 165 ? 14.353 2.121 -8.700 1.00 92.31 165 GLY A O 1
ATOM 1283 N N . ALA A 1 166 ? 12.193 2.575 -9.119 1.00 87.94 166 ALA A N 1
ATOM 1284 C CA . ALA A 1 166 ? 12.170 1.963 -10.445 1.00 87.94 166 ALA A CA 1
ATOM 1285 C C . ALA A 1 166 ? 13.166 2.633 -11.408 1.00 87.94 166 ALA A C 1
ATOM 1287 O O . ALA A 1 166 ? 13.862 1.939 -12.141 1.00 87.94 166 ALA A O 1
ATOM 1288 N N . GLY A 1 167 ? 13.305 3.962 -11.354 1.00 86.62 167 GLY A N 1
ATOM 1289 C CA . GLY A 1 167 ? 14.258 4.711 -12.181 1.00 86.62 167 GLY A CA 1
ATOM 1290 C C . GLY A 1 167 ? 15.737 4.458 -11.856 1.00 86.62 167 GLY A C 1
ATOM 1291 O O . GLY A 1 167 ? 16.604 4.782 -12.665 1.00 86.62 167 GLY A O 1
ATOM 1292 N N . MET A 1 168 ? 16.048 3.875 -10.695 1.00 88.25 168 MET A N 1
ATOM 1293 C CA . MET A 1 168 ? 17.418 3.518 -10.296 1.00 88.25 168 MET A CA 1
ATOM 1294 C C . MET A 1 168 ? 17.828 2.107 -10.740 1.00 88.25 168 MET A C 1
ATOM 1296 O O . MET A 1 168 ? 19.004 1.745 -10.660 1.00 88.25 168 MET A O 1
ATOM 1300 N N . VAL A 1 169 ? 16.870 1.292 -11.179 1.00 86.62 169 VAL A N 1
ATOM 1301 C CA . VAL A 1 169 ? 17.068 -0.117 -11.517 1.00 86.62 169 VAL A CA 1
ATOM 1302 C C . VAL A 1 169 ? 17.225 -0.281 -13.030 1.00 86.62 169 VAL A C 1
ATOM 1304 O O . VAL A 1 169 ? 16.610 0.422 -13.822 1.00 86.62 169 VAL A O 1
ATOM 1307 N N . ARG A 1 170 ? 18.064 -1.237 -13.441 1.00 80.94 170 ARG A N 1
ATOM 1308 C CA . ARG A 1 170 ? 18.161 -1.702 -14.835 1.00 80.94 170 ARG A CA 1
ATOM 1309 C C . ARG A 1 170 ? 17.426 -3.030 -14.981 1.00 80.94 170 ARG A C 1
ATOM 1311 O O . ARG A 1 170 ? 17.399 -3.793 -14.014 1.00 80.94 170 ARG A O 1
ATOM 1318 N N . ASP A 1 171 ? 16.960 -3.355 -16.188 1.00 78.94 171 ASP A N 1
ATOM 1319 C CA . ASP A 1 171 ? 16.221 -4.589 -16.537 1.00 78.94 171 ASP A CA 1
ATOM 1320 C C . ASP A 1 171 ? 17.076 -5.876 -16.460 1.00 78.94 171 ASP A C 1
ATOM 1322 O O . ASP A 1 171 ? 17.244 -6.647 -17.407 1.00 78.94 171 ASP A O 1
ATOM 1326 N N . SER A 1 172 ? 17.665 -6.122 -15.295 1.00 85.31 172 SER A N 1
ATOM 1327 C CA . SER A 1 172 ? 18.573 -7.222 -15.002 1.00 85.31 172 SER A CA 1
ATOM 1328 C C . SER A 1 172 ? 18.331 -7.739 -13.587 1.00 85.31 172 SER A C 1
ATOM 1330 O O . SER A 1 172 ? 18.081 -6.964 -12.662 1.00 85.31 172 SER A O 1
ATOM 1332 N N . LEU A 1 173 ? 18.452 -9.056 -13.402 1.00 84.69 173 LEU A N 1
ATOM 1333 C CA . LEU A 1 173 ? 18.372 -9.720 -12.096 1.00 84.69 173 LEU A CA 1
ATOM 1334 C C . LEU A 1 173 ? 19.718 -9.620 -11.363 1.00 84.69 173 LEU A C 1
ATOM 1336 O O . LEU A 1 173 ? 20.366 -10.621 -11.069 1.00 84.69 173 LEU A O 1
ATOM 1340 N N . SER A 1 174 ? 20.178 -8.391 -11.139 1.00 92.06 174 SER A N 1
ATOM 1341 C CA . SER A 1 174 ? 21.419 -8.118 -10.417 1.00 92.06 174 SER A CA 1
ATOM 1342 C C . SER A 1 174 ? 21.173 -8.012 -8.909 1.00 92.06 174 SER A C 1
ATOM 1344 O O . SER A 1 174 ? 20.074 -7.671 -8.471 1.00 92.06 174 SER A O 1
ATOM 1346 N N . VAL A 1 175 ? 22.214 -8.236 -8.099 1.00 92.25 175 VAL A N 1
ATOM 1347 C CA . VAL A 1 175 ? 22.146 -8.009 -6.642 1.00 92.25 175 VAL A CA 1
ATOM 1348 C C . VAL A 1 175 ? 21.730 -6.568 -6.336 1.00 92.25 175 VAL A C 1
ATOM 1350 O O . VAL A 1 175 ? 20.899 -6.340 -5.461 1.00 92.25 175 VAL A O 1
ATOM 1353 N N . LEU A 1 176 ? 22.246 -5.600 -7.100 1.00 92.38 176 LEU A N 1
ATOM 1354 C CA . LEU A 1 176 ? 21.901 -4.189 -6.949 1.00 92.38 176 LEU A CA 1
ATOM 1355 C C . LEU A 1 176 ? 20.406 -3.933 -7.205 1.00 92.38 176 LEU A C 1
ATOM 1357 O O . LEU A 1 176 ? 19.759 -3.281 -6.391 1.00 92.38 176 LEU A O 1
ATOM 1361 N N . THR A 1 177 ? 19.842 -4.499 -8.278 1.00 92.56 177 THR A N 1
ATOM 1362 C CA . THR A 1 177 ? 18.401 -4.433 -8.587 1.00 92.56 177 THR A CA 1
ATOM 1363 C C . THR A 1 177 ? 17.559 -4.951 -7.425 1.00 92.56 177 THR A C 1
ATOM 1365 O O . THR A 1 177 ? 16.597 -4.299 -7.012 1.00 92.56 177 THR A O 1
ATOM 1368 N N . THR A 1 178 ? 17.940 -6.105 -6.874 1.00 93.50 178 THR A N 1
ATOM 1369 C CA . THR A 1 178 ? 17.253 -6.727 -5.739 1.00 93.50 178 THR A CA 1
ATOM 1370 C C . THR A 1 178 ? 17.302 -5.839 -4.500 1.00 93.50 178 THR A C 1
ATOM 1372 O O . THR A 1 178 ? 16.269 -5.626 -3.869 1.00 93.50 178 THR A O 1
ATOM 1375 N N . LEU A 1 179 ? 18.470 -5.282 -4.166 1.00 95.69 179 LEU A N 1
ATOM 1376 C CA . LEU A 1 179 ? 18.634 -4.403 -3.005 1.00 95.69 179 LEU A CA 1
ATOM 1377 C C . LEU A 1 179 ? 17.830 -3.108 -3.145 1.00 95.69 179 LEU A C 1
ATOM 1379 O O . LEU A 1 179 ? 17.143 -2.723 -2.201 1.00 95.69 179 LEU A O 1
ATOM 1383 N N . ILE A 1 180 ? 17.866 -2.469 -4.318 1.00 95.56 180 ILE A N 1
ATOM 1384 C CA . ILE A 1 180 ? 17.098 -1.245 -4.578 1.00 95.56 180 ILE A CA 1
ATOM 1385 C C . ILE A 1 180 ? 15.601 -1.547 -4.510 1.00 95.56 180 ILE A C 1
ATOM 1387 O O . ILE A 1 180 ? 14.890 -0.881 -3.770 1.00 95.56 180 ILE A O 1
ATOM 1391 N N . THR A 1 181 ? 15.127 -2.594 -5.192 1.00 95.06 181 THR A N 1
ATOM 1392 C CA . THR A 1 181 ? 13.703 -2.979 -5.182 1.00 95.06 181 THR A CA 1
ATOM 1393 C C . THR A 1 181 ? 13.220 -3.296 -3.765 1.00 95.06 181 THR A C 1
ATOM 1395 O O . THR A 1 181 ? 12.148 -2.841 -3.362 1.00 95.06 181 THR A O 1
ATOM 1398 N N . ALA A 1 182 ? 14.018 -4.025 -2.979 1.00 96.31 182 ALA A N 1
ATOM 1399 C CA . ALA A 1 182 ? 13.696 -4.328 -1.589 1.00 96.31 182 ALA A CA 1
ATOM 1400 C C . ALA A 1 182 ? 13.631 -3.056 -0.729 1.00 96.31 182 ALA A C 1
ATOM 1402 O O . ALA A 1 182 ? 12.665 -2.869 0.015 1.00 96.31 182 ALA A O 1
ATOM 1403 N N . ALA A 1 183 ? 14.614 -2.159 -0.859 1.00 97.31 183 ALA A N 1
ATOM 1404 C CA . ALA A 1 183 ? 14.646 -0.888 -0.140 1.00 97.31 183 ALA A CA 1
ATOM 1405 C C . ALA A 1 183 ? 13.461 0.013 -0.522 1.00 97.31 183 ALA A C 1
ATOM 1407 O O . ALA A 1 183 ? 12.796 0.563 0.359 1.00 97.31 183 ALA A O 1
ATOM 1408 N N . THR A 1 184 ? 13.144 0.121 -1.813 1.00 97.19 184 THR A N 1
ATOM 1409 C CA . THR A 1 184 ? 11.994 0.875 -2.323 1.00 97.19 184 THR A CA 1
ATOM 1410 C C . THR A 1 184 ? 10.686 0.312 -1.790 1.00 97.19 184 THR A C 1
ATOM 1412 O O . THR A 1 184 ? 9.880 1.070 -1.257 1.00 97.19 184 THR A O 1
ATOM 1415 N N . GLY A 1 185 ? 10.482 -1.006 -1.865 1.00 96.88 185 GLY A N 1
ATOM 1416 C CA . GLY A 1 185 ? 9.244 -1.644 -1.415 1.00 96.88 185 GLY A CA 1
ATOM 1417 C C . GLY A 1 185 ? 9.038 -1.528 0.090 1.00 96.88 185 GLY A C 1
ATOM 1418 O O . GLY A 1 185 ? 7.941 -1.192 0.539 1.00 96.88 185 GLY A O 1
ATOM 1419 N N . ALA A 1 186 ? 10.106 -1.708 0.873 1.00 97.62 186 ALA A N 1
ATOM 1420 C CA . ALA A 1 186 ? 10.071 -1.501 2.317 1.00 97.62 186 ALA A CA 1
ATOM 1421 C C . ALA A 1 186 ? 9.745 -0.044 2.677 1.00 97.62 186 ALA A C 1
ATOM 1423 O O . ALA A 1 186 ? 8.884 0.195 3.525 1.00 97.62 186 ALA A O 1
ATOM 1424 N N . THR A 1 187 ? 10.395 0.919 2.013 1.00 98.06 187 THR A N 1
ATOM 1425 C CA . THR A 1 187 ? 10.209 2.359 2.261 1.00 98.06 187 THR A CA 1
ATOM 1426 C C . THR A 1 187 ? 8.805 2.807 1.875 1.00 98.06 187 THR A C 1
ATOM 1428 O O . THR A 1 187 ? 8.112 3.431 2.676 1.00 98.06 187 THR A O 1
ATOM 1431 N N . MET A 1 188 ? 8.348 2.431 0.679 1.00 97.38 188 MET A N 1
ATOM 1432 C CA . MET A 1 188 ? 6.994 2.698 0.199 1.00 97.38 188 MET A CA 1
ATOM 1433 C C . MET A 1 188 ? 5.957 2.139 1.173 1.00 97.38 188 MET A C 1
ATOM 1435 O O . MET A 1 188 ? 5.076 2.868 1.627 1.00 97.38 188 MET A O 1
ATOM 1439 N N . GLY A 1 189 ? 6.083 0.865 1.549 1.00 97.44 189 GLY A N 1
ATOM 1440 C CA . GLY A 1 189 ? 5.145 0.240 2.471 1.00 97.44 189 GLY A CA 1
ATOM 1441 C C . GLY A 1 189 ? 5.214 0.808 3.887 1.00 97.44 189 GLY A C 1
ATOM 1442 O O . GLY A 1 189 ? 4.185 0.875 4.554 1.00 97.44 189 GLY A O 1
ATOM 1443 N N . ALA A 1 190 ? 6.379 1.289 4.334 1.00 98.25 190 ALA A N 1
ATOM 1444 C CA . ALA A 1 190 ? 6.515 1.968 5.622 1.00 98.25 190 ALA A CA 1
ATOM 1445 C C . ALA A 1 190 ? 5.799 3.323 5.623 1.00 98.25 190 ALA A C 1
ATOM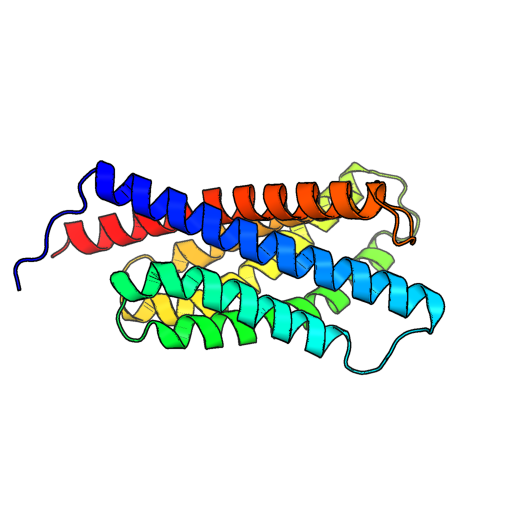 1447 O O . ALA A 1 190 ? 5.117 3.651 6.591 1.00 98.25 190 ALA A O 1
ATOM 1448 N N . VAL A 1 191 ? 5.890 4.085 4.530 1.00 98.44 191 VAL A N 1
ATOM 1449 C CA . VAL A 1 191 ? 5.176 5.361 4.372 1.00 98.44 191 VAL A CA 1
ATOM 1450 C C . VAL A 1 191 ? 3.669 5.130 4.283 1.00 98.44 191 VAL A C 1
ATOM 1452 O O . VAL A 1 191 ? 2.912 5.728 5.053 1.00 98.44 191 VAL A O 1
ATOM 1455 N N . ILE A 1 192 ? 3.225 4.211 3.419 1.00 98.25 192 ILE A N 1
ATOM 1456 C CA . ILE A 1 192 ? 1.802 3.876 3.271 1.00 98.25 192 ILE A CA 1
ATOM 1457 C C . ILE A 1 192 ? 1.242 3.347 4.593 1.00 98.25 192 ILE A C 1
ATOM 1459 O O . ILE A 1 192 ? 0.206 3.816 5.073 1.00 98.25 192 ILE A O 1
ATOM 1463 N N . GLY A 1 193 ? 1.938 2.393 5.211 1.00 97.38 193 GLY A N 1
ATOM 1464 C CA . GLY A 1 193 ? 1.577 1.802 6.494 1.00 97.38 193 GLY A CA 1
ATOM 1465 C C . GLY A 1 193 ? 1.606 2.817 7.633 1.00 97.38 193 GLY A C 1
ATOM 1466 O O . GLY A 1 193 ? 0.728 2.800 8.487 1.00 97.38 193 GLY A O 1
ATOM 1467 N N . GLY A 1 194 ? 2.555 3.751 7.635 1.00 98.00 194 GLY A N 1
ATOM 1468 C CA . GLY A 1 194 ? 2.659 4.806 8.641 1.00 98.00 194 GLY A CA 1
ATOM 1469 C C . GLY A 1 194 ? 1.435 5.709 8.629 1.00 98.00 194 GLY A C 1
ATOM 1470 O O . GLY A 1 194 ? 0.778 5.877 9.659 1.00 98.00 194 GLY A O 1
ATOM 1471 N N . ILE A 1 195 ? 1.086 6.216 7.446 1.00 98.25 195 ILE A N 1
ATOM 1472 C CA . ILE A 1 195 ? -0.045 7.125 7.232 1.00 98.25 195 ILE A CA 1
ATOM 1473 C C . ILE A 1 195 ? -1.375 6.414 7.517 1.00 98.25 195 ILE A C 1
ATOM 1475 O O . ILE A 1 195 ? -2.175 6.880 8.333 1.00 98.25 195 ILE A O 1
ATOM 1479 N N . THR A 1 196 ? -1.600 5.248 6.903 1.00 97.62 196 THR A N 1
ATOM 1480 C CA . THR A 1 196 ? -2.843 4.478 7.097 1.00 97.62 196 THR A CA 1
ATOM 1481 C C . THR A 1 196 ? -2.965 3.922 8.516 1.00 97.62 196 THR A C 1
ATOM 1483 O O . THR A 1 196 ? -4.059 3.891 9.075 1.00 97.62 196 THR A O 1
ATOM 1486 N N . GLY A 1 197 ? -1.853 3.558 9.155 1.00 96.50 197 GLY A N 1
ATOM 1487 C CA . GLY A 1 197 ? -1.818 3.085 10.535 1.00 96.50 197 GLY A CA 1
ATOM 1488 C C . GLY A 1 197 ? -2.199 4.171 11.539 1.00 96.50 197 GLY A C 1
ATOM 1489 O O . GLY A 1 197 ? -2.944 3.891 12.479 1.00 96.50 197 GLY A O 1
ATOM 1490 N N . ILE A 1 198 ? -1.730 5.413 11.349 1.00 96.56 198 ILE A N 1
ATOM 1491 C CA . ILE A 1 198 ? -2.126 6.554 12.196 1.00 96.56 198 ILE A CA 1
ATOM 1492 C C . ILE A 1 198 ? -3.640 6.745 12.114 1.00 96.56 198 ILE A C 1
ATOM 1494 O O . ILE A 1 198 ? -4.313 6.831 13.145 1.00 96.56 198 ILE A O 1
ATOM 1498 N N . ALA A 1 199 ? -4.186 6.742 10.896 1.00 95.81 199 ALA A N 1
ATOM 1499 C CA . ALA A 1 199 ? -5.621 6.860 10.685 1.00 95.81 199 ALA A CA 1
ATOM 1500 C C . ALA A 1 199 ? -6.396 5.693 11.304 1.00 95.81 199 ALA A C 1
ATOM 1502 O O . ALA A 1 199 ? -7.424 5.921 11.936 1.00 95.81 199 ALA A O 1
ATOM 1503 N N . LEU A 1 200 ? -5.892 4.460 11.197 1.00 93.88 200 LEU A N 1
ATOM 1504 C CA . LEU A 1 200 ? -6.517 3.284 11.803 1.00 93.88 200 LEU A CA 1
ATOM 1505 C C . LEU A 1 200 ? -6.603 3.423 13.327 1.00 93.88 200 LEU A C 1
ATOM 1507 O O . LEU A 1 200 ? -7.665 3.218 13.917 1.00 93.88 200 LEU A O 1
ATOM 1511 N N . VAL A 1 201 ? -5.500 3.807 13.974 1.00 94.25 201 VAL A N 1
ATOM 1512 C CA . VAL A 1 201 ? -5.456 4.042 15.424 1.00 94.25 201 VAL A CA 1
ATOM 1513 C C . VAL A 1 201 ? -6.424 5.154 15.822 1.00 94.25 201 VAL A C 1
ATOM 1515 O O . VAL A 1 201 ? -7.153 5.007 16.805 1.00 94.25 201 VAL A O 1
ATOM 1518 N N . TRP A 1 202 ? -6.443 6.256 15.075 1.00 93.25 202 TRP A N 1
ATOM 1519 C CA . TRP A 1 202 ? -7.337 7.384 15.327 1.00 93.25 202 TRP A CA 1
ATOM 1520 C C . TRP A 1 202 ? -8.814 6.983 15.207 1.00 93.25 202 TRP A C 1
ATOM 1522 O O . TRP A 1 202 ? -9.586 7.204 16.142 1.00 93.25 202 TRP A O 1
ATOM 1532 N N . LEU A 1 203 ? -9.191 6.300 14.125 1.00 91.06 203 LEU A N 1
ATOM 1533 C CA . LEU A 1 203 ? -10.550 5.810 13.887 1.00 91.06 203 LEU A CA 1
ATOM 1534 C C . LEU A 1 203 ? -11.021 4.846 14.989 1.00 91.06 203 LEU A C 1
ATOM 1536 O O . LEU A 1 203 ? -12.133 4.979 15.504 1.00 91.06 203 LEU A O 1
ATOM 1540 N N . LEU A 1 204 ? -10.164 3.915 15.417 1.00 88.38 204 LEU A N 1
ATOM 1541 C CA . LEU A 1 204 ? -10.487 2.969 16.493 1.00 88.38 204 LEU A CA 1
ATOM 1542 C C . LEU A 1 204 ? -10.595 3.643 17.869 1.00 88.38 204 LEU A C 1
ATOM 1544 O O . LEU A 1 204 ? -11.364 3.191 18.723 1.00 88.38 204 LEU A O 1
ATOM 1548 N N . LYS A 1 205 ? -9.844 4.725 18.111 1.00 87.44 205 LYS A N 1
ATOM 1549 C CA . LYS A 1 205 ? -9.984 5.534 19.332 1.00 87.44 205 LYS A CA 1
ATOM 1550 C C . LYS A 1 205 ? -11.310 6.291 19.348 1.00 87.44 205 LYS A C 1
ATOM 1552 O O . LYS A 1 205 ? -11.986 6.264 20.375 1.00 87.44 205 LYS A O 1
ATOM 1557 N N . LEU A 1 206 ? -11.702 6.901 18.227 1.00 84.25 206 LEU A N 1
ATOM 1558 C CA . LEU A 1 206 ? -12.982 7.606 18.105 1.00 84.25 206 LEU A CA 1
ATOM 1559 C C . LEU A 1 206 ? -14.176 6.681 18.344 1.00 84.25 206 LEU A C 1
ATOM 1561 O O . LEU A 1 206 ? -15.095 7.044 19.073 1.00 84.25 206 LEU A O 1
ATOM 1565 N N . GLN A 1 207 ? -14.134 5.464 17.801 1.00 79.31 207 GLN A N 1
ATOM 1566 C CA . GLN A 1 207 ? -15.185 4.467 17.999 1.00 79.31 207 GLN A CA 1
ATOM 1567 C C . GLN A 1 207 ? -15.393 4.118 19.485 1.00 79.31 207 GLN A C 1
ATOM 1569 O O . GLN A 1 207 ? -16.525 3.965 19.930 1.00 79.31 207 GLN A O 1
ATOM 1574 N N . LYS A 1 208 ? -14.311 4.003 20.268 1.00 69.38 208 LYS A N 1
ATOM 1575 C CA . LYS A 1 208 ? -14.378 3.653 21.698 1.00 69.38 208 LYS A CA 1
ATOM 1576 C C . LYS A 1 208 ? -14.744 4.813 22.618 1.00 69.38 208 LYS A C 1
ATOM 1578 O O . LYS A 1 208 ? -15.139 4.553 23.743 1.00 69.38 208 LYS A O 1
ATOM 1583 N N . ALA A 1 209 ? -14.569 6.061 22.191 1.00 62.75 209 ALA A N 1
ATOM 1584 C CA . ALA A 1 209 ? -14.918 7.226 23.005 1.00 62.75 209 ALA A CA 1
ATOM 1585 C C . ALA A 1 209 ? -16.437 7.467 23.092 1.00 62.75 209 ALA A C 1
ATOM 1587 O O . ALA A 1 209 ? -16.873 8.260 23.918 1.00 62.75 209 ALA A O 1
ATOM 1588 N N . GLN A 1 210 ? -17.228 6.808 22.239 1.00 55.09 210 GLN A N 1
ATOM 1589 C CA . GLN A 1 210 ? -18.679 6.998 22.135 1.00 55.09 210 GLN A CA 1
ATOM 1590 C C . GLN A 1 210 ? -19.505 5.795 22.624 1.00 55.09 210 GLN A C 1
ATOM 1592 O O . GLN A 1 210 ? -20.721 5.795 22.449 1.00 55.09 210 GLN A O 1
ATOM 1597 N N . ILE A 1 211 ? -18.857 4.780 23.210 1.00 49.31 211 ILE A N 1
ATOM 1598 C CA . ILE A 1 211 ? -19.483 3.608 23.851 1.00 49.31 211 ILE A CA 1
ATOM 1599 C C . ILE A 1 211 ? -19.119 3.636 25.331 1.00 49.31 211 ILE A C 1
ATOM 1601 O O . ILE A 1 211 ? -20.014 3.366 26.155 1.00 49.31 211 ILE A O 1
#

Secondary st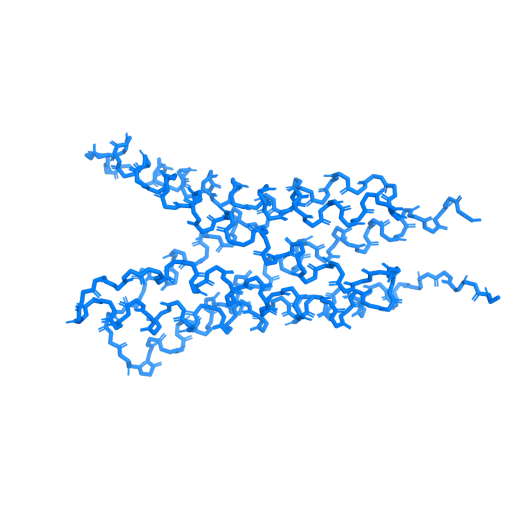ructure (DSSP, 8-state):
-------HHHHHHHHHHHHHHHHHHHHHHHHHHHHHHHHHHHH---TTHHHHHHHHHHHHHHHHHHHHHTTTSTTTTHHHHHHHHHHHHHHHHHHHHHHHHHHHTTT---HHHHHHHHHHHHHHHHHHHHHHHHHHHTTT-TTTTHHHHHHHHHHHHHHHHHHHHHHT--SS--HHHHHHHHHHHHHHHHHHHHHHHHHHHHHHHHHHHT-

pLDDT: mean 89.03, std 11.45, range [38.22, 98.44]

Radius of gyration: 17.93 Å; Cα contacts (8 Å, |Δi|>4): 282; chains: 1; bounding box: 42×32×55 Å

Foldseek 3Di:
DDDDQCPPVNLVVLLVQLLVLLLVLLLVLLVVVLVLVLVCVPPNDDPCPLVVSLQSSLQSSQVSNLVSCVVQDPPSVLSSVLSSQLSNVLSVVLVVLVVVLCVVCVPPPDPVSVLVSLLQSQLVSLLSSQVSNLVRVVVQFPPSVVSNNLSSNLRSVLSVLSVVLVVVDDSDPDPVNSVSSSVSSSVSSSSSSNSSSVVVSVRSNVSVVVD

Organism: NCBI:txid232991

Sequence (211 aa):
MKRRRISHWNSLILWERWVLATSIASLMNLAIVTVVGIVISRVGYIQGTFTLLGALEGIILGSAQWLVLRRYIQHSAQWIVATLIGSLLAWFTGLTISTLMALAYAGTSNITVFIQGLVLVGAGLGVVLGFCQWLVLRTQIRFSIWWVGVNALAWALGLVIAFVGAGMVRDSLSVLTTLITAATGATMGAVIGGITGIALVWLLKLQKAQI